Protein AF-M6RYT7-F1 (afdb_monomer_lite)

Radius of gyration: 20.65 Å; chains: 1; bounding box: 53×38×56 Å

Secondary structure (DSSP, 8-state):
-HHHHHHHHHHHHHHHHHHHHHHS-HHHHHHHHHHHIIIIIIHHHHHHHHHSHHHHHHHHHHHHHHHTS----GGG--HHHHHHHHHHHHHHGGGGGT-----HHHHHHHGGG-S--PPP--HHHHHHTT-HHHHHHHHHHHHHHHHHHHHHHHHHHHHHHHTT----HHHHHHHHHHHHHHHHHTT--SPP-PPTTHHHHHHTT--HHHHHHHHHHHHHHHHTTHHHHHHHHS-HHHHHHHHHHHHHHHHHHHHHTS-GGGHHHHHHHHS--

pLDDT: mean 91.44, std 5.24, range [42.12, 97.56]

Foldseek 3Di:
DLLLLLLVLLLVLLVCLVVVLVVDDLLLLLLQLLLCLVPVQAPVLVVVCVVPVQLQVVLLVLLCCCQVVVDQDPVSDDSLVVLQVSSLVSQCCVVVVVDRPADPVLLVVLVVLFDFDDQDFPQVVLVVCPDPVNCVVCVVPSVVVSVVQNSQQSSQQSLLVLVPDHDSSSVSSNVQSVVSNVVVRSVDPDRGHDDQQNVPCVSVVDDPVNVVVVVVVVVCCVRRSCPSNCPSRTPVSSNSSVSNVSSVRSNVSSCVSDDVVCVVVSVVSSDDD

Structure (mmCIF, N/CA/C/O backbone):
data_AF-M6RYT7-F1
#
_entry.id   AF-M6RYT7-F1
#
loop_
_atom_site.group_PDB
_atom_site.id
_atom_site.type_symbol
_atom_site.label_atom_id
_atom_site.label_alt_id
_atom_site.label_comp_id
_atom_site.label_asym_id
_atom_site.label_entity_id
_atom_site.label_seq_id
_atom_site.pdbx_PDB_ins_code
_atom_site.Cartn_x
_atom_site.Cartn_y
_atom_site.Cartn_z
_atom_site.occupancy
_atom_site.B_iso_or_equiv
_atom_site.auth_seq_id
_atom_site.auth_comp_id
_atom_site.auth_asym_id
_atom_site.auth_atom_id
_atom_site.pdbx_PDB_model_num
ATOM 1 N N . MET A 1 1 ? 14.156 6.315 13.533 1.00 87.94 1 MET A N 1
ATOM 2 C CA . MET A 1 1 ? 13.341 6.959 14.590 1.00 87.94 1 MET A CA 1
ATOM 3 C C . MET A 1 1 ? 11.856 7.076 14.236 1.00 87.94 1 MET A C 1
ATOM 5 O O . MET A 1 1 ? 11.058 6.456 14.923 1.00 87.94 1 MET A O 1
ATOM 9 N N . ALA A 1 2 ? 11.463 7.843 13.207 1.00 87.81 2 ALA A N 1
ATOM 10 C CA . ALA A 1 2 ? 10.047 8.139 12.929 1.00 87.81 2 ALA A CA 1
ATOM 11 C C . ALA A 1 2 ? 9.164 6.887 12.776 1.00 87.81 2 ALA A C 1
ATOM 13 O O . ALA A 1 2 ? 8.127 6.791 13.426 1.00 87.81 2 ALA A O 1
ATOM 14 N N . SER A 1 3 ? 9.619 5.895 12.001 1.00 92.00 3 SER A N 1
ATOM 15 C CA . SER A 1 3 ? 8.938 4.599 11.868 1.00 92.00 3 SER A CA 1
ATOM 16 C C . SER A 1 3 ? 8.768 3.894 13.222 1.00 92.00 3 SER A C 1
ATOM 18 O O . SER A 1 3 ? 7.655 3.543 13.593 1.00 92.00 3 SER A O 1
ATOM 20 N N . PHE A 1 4 ? 9.830 3.798 14.031 1.00 94.62 4 PHE A N 1
ATOM 21 C CA . PHE A 1 4 ? 9.778 3.190 15.368 1.00 94.62 4 PHE A CA 1
ATOM 22 C C . PHE A 1 4 ? 8.739 3.860 16.283 1.00 94.62 4 PHE A C 1
ATOM 24 O O . PHE A 1 4 ? 7.897 3.181 16.869 1.00 94.62 4 PHE A O 1
ATOM 31 N N . LEU A 1 5 ? 8.756 5.196 16.368 1.00 93.88 5 LEU A N 1
ATOM 32 C CA . LEU A 1 5 ? 7.798 5.952 17.180 1.00 93.88 5 LEU A CA 1
ATOM 33 C C . LEU A 1 5 ? 6.368 5.846 16.630 1.00 93.88 5 LEU A C 1
ATOM 35 O O . LEU A 1 5 ? 5.436 5.685 17.413 1.00 93.88 5 LEU A O 1
ATOM 39 N N . SER A 1 6 ? 6.184 5.850 15.306 1.00 93.50 6 SER A N 1
ATOM 40 C CA . SER A 1 6 ? 4.880 5.581 14.687 1.00 93.50 6 SER A CA 1
ATOM 41 C C . SER A 1 6 ? 4.372 4.181 15.030 1.00 93.50 6 SER A C 1
ATOM 43 O O . SER A 1 6 ? 3.187 4.025 15.294 1.00 93.50 6 SER A O 1
ATOM 45 N N . GLY A 1 7 ? 5.246 3.172 15.063 1.00 95.38 7 GLY A N 1
ATOM 46 C CA . GLY A 1 7 ? 4.887 1.813 15.465 1.00 95.38 7 GLY A CA 1
ATOM 47 C C . GLY A 1 7 ? 4.451 1.732 16.928 1.00 95.38 7 GLY A C 1
ATOM 48 O O . GLY A 1 7 ? 3.475 1.054 17.240 1.00 95.38 7 GLY A O 1
ATOM 49 N N . LEU A 1 8 ? 5.106 2.479 17.825 1.00 96.19 8 LEU A N 1
ATOM 50 C CA . LEU A 1 8 ? 4.657 2.612 19.215 1.00 96.19 8 LEU A CA 1
ATOM 51 C C . LEU A 1 8 ? 3.286 3.289 19.302 1.00 96.19 8 LEU A C 1
ATOM 53 O O . LEU A 1 8 ? 2.408 2.785 20.000 1.00 96.19 8 LEU A O 1
ATOM 57 N N . ILE A 1 9 ? 3.084 4.396 18.580 1.00 96.06 9 ILE A N 1
ATOM 58 C CA . ILE A 1 9 ? 1.787 5.084 18.513 1.00 96.06 9 ILE A CA 1
ATOM 59 C C . ILE A 1 9 ? 0.701 4.126 18.011 1.00 96.06 9 ILE A C 1
ATOM 61 O O . ILE A 1 9 ? -0.372 4.085 18.604 1.00 96.06 9 ILE A O 1
ATOM 65 N N . GLU A 1 10 ? 0.987 3.307 16.998 1.00 96.06 10 GLU A N 1
ATOM 66 C CA . GLU A 1 10 ? 0.060 2.297 16.476 1.00 96.06 10 GLU A CA 1
ATOM 67 C C . GLU A 1 10 ? -0.298 1.242 17.536 1.00 96.06 10 GLU A C 1
ATOM 69 O O . GLU A 1 10 ? -1.474 0.946 17.764 1.00 96.06 10 GLU A O 1
ATOM 74 N N . ILE A 1 11 ? 0.710 0.715 18.243 1.00 97.44 11 ILE A N 1
ATOM 75 C CA . ILE A 1 11 ? 0.522 -0.269 19.317 1.00 97.44 11 ILE A CA 1
ATOM 76 C C . ILE A 1 11 ? -0.338 0.312 20.436 1.00 97.44 11 ILE A C 1
ATOM 78 O O . ILE A 1 11 ? -1.309 -0.325 20.841 1.00 97.44 11 ILE A O 1
ATOM 82 N N . PHE A 1 12 ? -0.031 1.512 20.932 1.00 96.81 12 PHE A N 1
ATOM 83 C CA . PHE A 1 12 ? -0.834 2.150 21.979 1.00 96.81 12 PHE A CA 1
ATOM 84 C C . PHE A 1 12 ? -2.227 2.536 21.470 1.00 96.81 12 PHE A C 1
ATOM 86 O O . PHE A 1 12 ? -3.224 2.336 22.169 1.00 96.81 12 PHE A O 1
ATOM 93 N N . GLY A 1 13 ? -2.311 3.009 20.227 1.00 95.56 13 GLY A N 1
ATOM 94 C CA . GLY A 1 13 ? -3.552 3.319 19.531 1.00 95.56 13 GLY A CA 1
ATOM 95 C C . GLY A 1 13 ? -4.483 2.113 19.455 1.00 95.56 13 GLY A C 1
ATOM 96 O O . GLY A 1 13 ? -5.677 2.264 19.705 1.00 95.56 13 GLY A O 1
ATOM 97 N N . SER A 1 14 ? -3.951 0.905 19.236 1.00 95.75 14 SER A N 1
ATOM 98 C CA . SER A 1 14 ? -4.729 -0.341 19.113 1.00 95.75 14 SER A CA 1
ATOM 99 C C . SER A 1 14 ? -5.686 -0.616 20.285 1.00 95.75 14 SER A C 1
ATOM 101 O O . SER A 1 14 ? -6.747 -1.213 20.096 1.00 95.75 14 SER A O 1
ATOM 103 N N . PHE A 1 15 ? -5.361 -0.146 21.495 1.00 95.81 15 PHE A N 1
ATOM 104 C CA . PHE A 1 15 ? -6.174 -0.351 22.699 1.00 95.81 15 PHE A CA 1
ATOM 105 C C . PHE A 1 15 ? -7.394 0.577 22.777 1.00 95.81 15 PHE A C 1
ATOM 107 O O . PHE A 1 15 ? -8.356 0.284 23.493 1.00 95.81 15 PHE A O 1
ATOM 114 N N . ILE A 1 16 ? -7.360 1.704 22.064 1.00 94.94 16 ILE A N 1
ATOM 115 C CA . ILE A 1 16 ? -8.401 2.743 22.086 1.00 94.94 16 ILE A CA 1
ATOM 116 C C . ILE A 1 16 ? -9.143 2.797 20.744 1.00 94.94 16 ILE A C 1
ATOM 118 O O . ILE A 1 16 ? -10.327 3.134 20.709 1.00 94.94 16 ILE A O 1
ATOM 122 N N . ALA A 1 17 ? -8.479 2.396 19.661 1.00 93.31 17 ALA A N 1
ATOM 123 C CA . ALA A 1 17 ? -8.944 2.460 18.283 1.00 93.31 17 ALA A CA 1
ATOM 124 C C . ALA A 1 17 ? -10.349 1.865 18.091 1.00 93.31 17 ALA A C 1
ATOM 126 O O . ALA A 1 17 ? -11.206 2.499 17.484 1.00 93.31 17 ALA A O 1
ATOM 127 N N . GLU A 1 18 ? -10.638 0.708 18.690 1.00 93.31 18 GLU A N 1
ATOM 128 C CA . GLU A 1 18 ? -11.960 0.071 18.598 1.00 93.31 18 GLU A CA 1
ATOM 129 C C . GLU A 1 18 ? -13.086 0.927 19.203 1.00 93.31 18 GLU A C 1
ATOM 131 O O . GLU A 1 18 ? -14.201 0.964 18.684 1.00 93.31 18 GLU A O 1
ATOM 136 N N . LYS A 1 19 ? -12.811 1.646 20.299 1.00 94.19 19 LYS A N 1
ATOM 137 C CA . LYS A 1 19 ? -13.800 2.547 20.908 1.00 94.19 19 LYS A CA 1
ATOM 138 C C . LYS A 1 19 ? -14.090 3.721 19.984 1.00 94.19 19 LYS A C 1
ATOM 140 O O . LYS A 1 19 ? -15.253 4.067 19.814 1.00 94.19 19 LYS A O 1
ATOM 145 N N . ILE A 1 20 ? -13.042 4.290 19.381 1.00 93.62 20 ILE A N 1
ATOM 146 C CA . ILE A 1 20 ? -13.151 5.379 18.402 1.00 93.62 20 ILE A CA 1
ATOM 147 C C . ILE A 1 20 ? -13.982 4.900 17.212 1.00 93.62 20 ILE A C 1
ATOM 149 O O . ILE A 1 20 ? -15.001 5.499 16.892 1.00 93.62 20 ILE A O 1
ATOM 153 N N . ARG A 1 21 ? -13.623 3.751 16.636 1.00 92.19 21 ARG A N 1
ATOM 154 C CA . ARG A 1 21 ? -14.326 3.150 15.502 1.00 92.19 21 ARG A CA 1
ATOM 155 C C . ARG A 1 21 ? -15.829 2.987 15.748 1.00 92.19 21 ARG A C 1
ATOM 157 O O . ARG A 1 21 ? -16.619 3.321 14.877 1.00 92.19 21 ARG A O 1
ATOM 164 N N . LYS A 1 22 ? -16.234 2.533 16.941 1.00 90.62 22 LYS A N 1
ATOM 165 C CA . LYS A 1 22 ? -17.655 2.340 17.294 1.00 90.62 22 LYS A CA 1
ATOM 166 C C . LYS A 1 22 ? -18.456 3.630 17.427 1.00 90.62 22 LYS A C 1
ATOM 168 O O . LYS A 1 22 ? -19.666 3.602 17.219 1.00 90.62 22 LYS A O 1
ATOM 173 N N . VAL A 1 23 ? -17.820 4.731 17.824 1.00 94.44 23 VAL A N 1
ATOM 174 C CA . VAL A 1 23 ? -18.504 6.026 17.983 1.00 94.44 23 VAL A CA 1
ATOM 175 C C . VAL A 1 23 ? -18.447 6.873 16.716 1.00 94.44 23 VAL A C 1
ATOM 177 O O . VAL A 1 23 ? -19.265 7.776 16.547 1.00 94.44 23 VAL A O 1
ATOM 180 N N . THR A 1 24 ? -17.502 6.597 15.816 1.00 93.69 24 THR A N 1
ATOM 181 C CA . THR A 1 24 ? -17.372 7.314 14.551 1.00 93.69 24 THR A CA 1
ATOM 182 C C . THR A 1 24 ? -18.355 6.759 13.514 1.00 93.69 24 THR A C 1
ATOM 184 O O . THR A 1 24 ? -18.336 5.566 13.218 1.00 93.69 24 THR A O 1
ATOM 187 N N . PRO A 1 25 ? -19.205 7.601 12.899 1.00 93.56 25 PRO A N 1
ATOM 188 C CA . PRO A 1 25 ? -20.079 7.154 11.824 1.00 93.56 25 PRO A CA 1
ATOM 189 C C . PRO A 1 25 ? -19.277 6.586 10.650 1.00 93.56 25 PRO A C 1
ATOM 191 O O . PRO A 1 25 ? -18.317 7.209 10.195 1.00 93.56 25 PRO A O 1
ATOM 194 N N . ARG A 1 26 ? -19.740 5.469 10.077 1.00 92.88 26 ARG A N 1
ATOM 195 C CA . ARG A 1 26 ? -19.141 4.860 8.874 1.00 92.88 26 ARG A CA 1
ATOM 196 C C . ARG A 1 26 ? -18.927 5.864 7.742 1.00 92.88 26 ARG A C 1
ATOM 198 O O . ARG A 1 26 ? -17.899 5.820 7.079 1.00 92.88 26 ARG A O 1
ATOM 205 N N . ALA A 1 27 ? -19.865 6.797 7.557 1.00 93.44 27 ALA A N 1
ATOM 206 C CA . ALA A 1 27 ? -19.740 7.850 6.553 1.00 93.44 27 ALA A CA 1
ATOM 207 C C . ALA A 1 27 ? -18.464 8.681 6.726 1.00 93.44 27 ALA A C 1
ATOM 209 O O . ALA A 1 27 ? -17.806 8.938 5.731 1.00 93.44 27 ALA A O 1
ATOM 210 N N . ALA A 1 28 ? -18.074 9.018 7.959 1.00 92.81 28 ALA A N 1
ATOM 211 C CA . ALA A 1 28 ? -16.863 9.793 8.227 1.00 92.81 28 ALA A CA 1
ATOM 212 C C . ALA A 1 28 ? -15.575 8.978 8.004 1.00 92.81 28 ALA A C 1
ATOM 214 O O . ALA A 1 28 ? -14.587 9.510 7.494 1.00 92.81 28 ALA A O 1
ATOM 215 N N . LEU A 1 29 ? -15.578 7.686 8.358 1.00 92.56 29 LEU A N 1
ATOM 216 C CA . LEU A 1 29 ? -14.426 6.799 8.148 1.00 92.56 29 LEU A CA 1
ATOM 217 C C . LEU A 1 29 ? -14.197 6.516 6.657 1.00 92.56 29 LEU A C 1
ATOM 219 O O . LEU A 1 29 ? -13.076 6.632 6.170 1.00 92.56 29 LEU A O 1
ATOM 223 N N . LEU A 1 30 ? -15.255 6.184 5.915 1.00 94.69 30 LEU A N 1
ATOM 224 C CA . LEU A 1 30 ? -15.122 5.836 4.501 1.00 94.69 30 LEU A CA 1
ATOM 225 C C . LEU A 1 30 ? -14.919 7.063 3.605 1.00 94.69 30 LEU A C 1
ATOM 227 O O . LEU A 1 30 ? -14.181 6.969 2.630 1.00 94.69 30 LEU A O 1
ATOM 231 N N . SER A 1 31 ? -15.520 8.217 3.924 1.00 93.75 31 SER A N 1
ATOM 232 C CA . SER A 1 31 ? -15.361 9.430 3.109 1.00 93.75 31 SER A CA 1
ATOM 233 C C . SER A 1 31 ? -13.928 9.952 3.105 1.00 93.75 31 SER A C 1
ATOM 235 O O . SER A 1 31 ? -13.433 10.370 2.061 1.00 93.75 31 SER A O 1
ATOM 237 N N . SER A 1 32 ? -13.262 9.899 4.261 1.00 92.19 32 SER A N 1
ATOM 238 C CA . SER A 1 32 ? -11.872 10.329 4.415 1.00 92.19 32 SER A CA 1
ATOM 239 C C . SER A 1 32 ? -10.909 9.365 3.717 1.00 92.19 32 SER A C 1
ATOM 241 O O . SER A 1 32 ? -10.022 9.813 2.990 1.00 92.19 32 SER A O 1
ATOM 243 N N . LEU A 1 33 ? -11.142 8.051 3.823 1.00 91.94 33 LEU A N 1
ATOM 244 C CA . LEU A 1 33 ? -10.404 7.046 3.048 1.00 91.94 33 LEU A CA 1
ATOM 245 C C . LEU A 1 33 ? -10.595 7.235 1.534 1.00 91.94 33 LEU A C 1
ATOM 247 O O . LEU A 1 33 ? -9.630 7.158 0.775 1.00 91.94 33 LEU A O 1
ATOM 251 N N . ALA A 1 34 ? -11.819 7.540 1.091 1.00 93.75 34 ALA A N 1
ATOM 252 C CA . ALA A 1 34 ? -12.119 7.874 -0.299 1.00 93.75 34 ALA A CA 1
ATOM 253 C C . ALA A 1 34 ? -11.404 9.150 -0.764 1.00 93.75 34 ALA A C 1
ATOM 255 O O . ALA A 1 34 ? -10.842 9.159 -1.857 1.00 93.75 34 ALA A O 1
ATOM 256 N N . GLY A 1 35 ? -11.356 10.195 0.068 1.00 92.44 35 GLY A N 1
ATOM 257 C CA . GLY A 1 35 ? -10.597 11.416 -0.219 1.00 92.44 35 GLY A CA 1
ATOM 258 C C . GLY A 1 35 ? -9.113 11.131 -0.448 1.00 92.44 35 GLY A C 1
ATOM 259 O O . GLY A 1 35 ? -8.543 11.589 -1.442 1.00 92.44 35 GLY A O 1
ATOM 260 N N . ILE A 1 36 ? -8.509 10.297 0.408 1.00 90.12 36 ILE A N 1
ATOM 261 C CA . ILE A 1 36 ? -7.117 9.849 0.257 1.00 90.12 36 ILE A CA 1
ATOM 262 C C . ILE A 1 36 ? -6.939 9.041 -1.033 1.00 90.12 36 ILE A C 1
ATOM 264 O O . ILE A 1 36 ? -6.015 9.295 -1.807 1.00 90.12 36 ILE A O 1
ATOM 268 N N . ALA A 1 37 ? -7.839 8.095 -1.298 1.00 91.56 37 ALA A N 1
ATOM 269 C CA . ALA A 1 37 ? -7.750 7.221 -2.460 1.00 91.56 37 ALA A CA 1
ATOM 270 C C . ALA A 1 37 ? -7.916 7.969 -3.795 1.00 91.56 37 ALA A C 1
ATOM 272 O O . ALA A 1 37 ? -7.218 7.683 -4.770 1.00 91.56 37 ALA A O 1
ATOM 273 N N . ILE A 1 38 ? -8.806 8.958 -3.852 1.00 91.12 38 ILE A N 1
ATOM 274 C CA . ILE A 1 38 ? -9.015 9.771 -5.053 1.00 91.12 38 ILE A CA 1
ATOM 275 C C . ILE A 1 38 ? -7.850 10.749 -5.232 1.00 91.12 38 ILE A C 1
ATOM 277 O O . ILE A 1 38 ? -7.257 10.804 -6.308 1.00 91.12 38 ILE A O 1
ATOM 281 N N . THR A 1 39 ? -7.482 11.482 -4.180 1.00 89.88 39 THR A N 1
ATOM 282 C CA . THR A 1 39 ? -6.530 12.598 -4.285 1.00 89.88 39 THR A CA 1
ATOM 283 C C . THR A 1 39 ? -5.080 12.126 -4.310 1.00 89.88 39 THR A C 1
ATOM 285 O O . THR A 1 39 ? -4.344 12.461 -5.232 1.00 89.88 39 THR A O 1
ATOM 288 N N . PHE A 1 40 ? -4.661 11.332 -3.323 1.00 86.81 40 PHE A N 1
ATOM 289 C CA . PHE A 1 40 ? -3.254 10.955 -3.147 1.00 86.81 40 PHE A CA 1
ATOM 290 C C . PHE A 1 40 ? -2.888 9.653 -3.852 1.00 86.81 40 PHE A C 1
ATOM 292 O O . PHE A 1 40 ? -1.744 9.494 -4.267 1.00 86.81 40 PHE A O 1
ATOM 299 N N . ILE A 1 41 ? -3.839 8.726 -3.995 1.00 88.12 41 ILE A N 1
ATOM 300 C CA . ILE A 1 41 ? -3.570 7.446 -4.658 1.00 88.12 41 ILE A CA 1
ATOM 301 C C . ILE A 1 41 ? -3.830 7.536 -6.159 1.00 88.12 41 ILE A C 1
ATOM 303 O O . ILE A 1 41 ? -3.058 6.955 -6.901 1.00 88.12 41 ILE A O 1
ATOM 307 N N . SER A 1 42 ? -4.866 8.241 -6.625 1.00 90.00 42 SER A N 1
ATOM 308 C CA . SER A 1 42 ? -5.324 8.126 -8.024 1.00 90.00 42 SER A CA 1
ATOM 309 C C . SER A 1 42 ? -5.053 9.348 -8.896 1.00 90.00 42 SER A C 1
ATOM 311 O O . SER A 1 42 ? -4.781 9.188 -10.083 1.00 90.00 42 SER A O 1
ATOM 313 N N . MET A 1 43 ? -5.115 10.564 -8.347 1.00 89.62 43 MET A N 1
ATOM 314 C CA . MET A 1 43 ? -5.089 11.789 -9.155 1.00 89.62 43 MET A CA 1
ATOM 315 C C . MET A 1 43 ? -3.816 11.929 -10.005 1.00 89.62 43 MET A C 1
ATOM 317 O O . MET A 1 43 ? -3.916 12.209 -11.197 1.00 89.62 43 MET A O 1
ATOM 321 N N . ASP A 1 44 ? -2.631 11.683 -9.432 1.00 88.44 44 ASP A N 1
ATOM 322 C CA . ASP A 1 44 ? -1.358 11.770 -10.171 1.00 88.44 44 ASP A CA 1
ATOM 323 C C . ASP A 1 44 ? -1.322 10.788 -11.350 1.00 88.44 44 ASP A C 1
ATOM 325 O O . ASP A 1 44 ? -1.012 11.152 -12.484 1.00 88.44 44 ASP A O 1
ATOM 329 N N . PHE A 1 45 ? -1.741 9.545 -11.115 1.00 88.56 45 PHE A N 1
ATOM 330 C CA . PHE A 1 45 ? -1.833 8.532 -12.161 1.00 88.56 45 PHE A CA 1
ATOM 331 C C . PHE A 1 45 ? -2.860 8.880 -13.232 1.00 88.56 45 PHE A C 1
ATOM 333 O O . PHE A 1 45 ? -2.642 8.579 -14.405 1.00 88.56 45 PHE A O 1
ATOM 340 N N . LEU A 1 46 ? -3.962 9.535 -12.861 1.00 89.44 46 LEU A N 1
ATOM 341 C CA . LEU A 1 46 ? -4.961 9.981 -13.823 1.00 89.44 46 LEU A CA 1
ATOM 342 C C . LEU A 1 46 ? -4.342 11.025 -14.748 1.00 89.44 46 LEU A C 1
ATOM 344 O O . LEU A 1 46 ? -4.418 10.886 -15.965 1.00 89.44 46 LEU A O 1
ATOM 348 N N . VAL A 1 47 ? -3.657 12.019 -14.185 1.00 90.12 47 VAL A N 1
ATOM 349 C CA . VAL A 1 47 ? -2.953 13.043 -14.964 1.00 90.12 47 VAL A CA 1
ATOM 350 C C . VAL A 1 47 ? -1.929 12.402 -15.904 1.00 90.12 47 VAL A C 1
ATOM 352 O O . VAL A 1 47 ? -1.950 12.686 -17.101 1.00 90.12 47 VAL A O 1
ATOM 355 N N . ARG A 1 48 ? -1.107 11.462 -15.418 1.00 87.69 48 ARG A N 1
ATOM 356 C CA . ARG A 1 48 ? -0.149 10.718 -16.260 1.00 87.69 48 ARG A CA 1
ATOM 357 C C . ARG A 1 48 ? -0.824 9.910 -17.368 1.00 87.69 48 ARG A C 1
ATOM 359 O O . ARG A 1 48 ? -0.311 9.851 -18.483 1.00 87.69 48 ARG A O 1
ATOM 366 N N . THR A 1 49 ? -1.999 9.339 -17.094 1.00 87.12 49 THR A N 1
ATOM 367 C CA . THR A 1 49 ? -2.813 8.623 -18.091 1.00 87.12 49 THR A CA 1
ATOM 368 C C . THR A 1 49 ? -3.160 9.539 -19.262 1.00 87.12 49 THR A C 1
ATOM 370 O O . THR A 1 49 ? -3.024 9.138 -20.417 1.00 87.12 49 THR A O 1
ATOM 373 N N . PHE A 1 50 ? -3.549 10.784 -18.981 1.00 89.56 50 PHE A N 1
ATOM 374 C CA . PHE A 1 50 ? -3.847 11.786 -20.007 1.00 89.56 50 PHE A CA 1
ATOM 375 C C . PHE A 1 50 ? -2.601 12.388 -20.668 1.00 89.56 50 PHE A C 1
ATOM 377 O O . PHE A 1 50 ? -2.690 12.839 -21.807 1.00 89.56 50 PHE A O 1
ATOM 384 N N . GLN A 1 51 ? -1.449 12.383 -19.993 1.00 89.44 51 GLN A N 1
ATOM 385 C CA . GLN A 1 51 ? -0.175 12.827 -20.570 1.00 89.44 51 GLN A CA 1
ATOM 386 C C . GLN A 1 51 ? 0.403 11.811 -21.567 1.00 89.44 51 GLN A C 1
ATOM 388 O O . GLN A 1 51 ? 0.966 12.217 -22.580 1.00 89.44 51 GLN A O 1
ATOM 393 N N . ASN A 1 52 ? 0.216 10.507 -21.326 1.00 87.19 52 ASN A N 1
ATOM 394 C CA . ASN A 1 52 ? 0.729 9.419 -22.171 1.00 87.19 52 ASN A CA 1
ATOM 395 C C . ASN A 1 52 ? -0.394 8.520 -22.738 1.00 87.19 52 ASN A C 1
ATOM 397 O O . ASN A 1 52 ? -0.344 7.293 -22.587 1.00 87.19 52 ASN A O 1
ATOM 401 N N . PRO A 1 53 ? -1.412 9.076 -23.425 1.00 88.94 53 PRO A N 1
ATOM 402 C CA . PRO A 1 53 ? -2.658 8.368 -23.728 1.00 88.94 53 PRO A CA 1
ATOM 403 C C . PRO A 1 53 ? -2.455 7.119 -24.593 1.00 88.94 53 PRO A C 1
ATOM 405 O O . PRO A 1 53 ? -3.127 6.113 -24.378 1.00 88.94 53 PRO A O 1
ATOM 408 N N . LEU A 1 54 ? -1.494 7.146 -25.525 1.00 87.06 54 LEU A N 1
ATOM 409 C CA . LEU A 1 54 ? -1.206 6.025 -26.431 1.00 87.06 54 LEU A CA 1
ATOM 410 C C . LEU A 1 54 ? -0.798 4.744 -25.698 1.00 87.06 54 LEU A C 1
ATOM 412 O O . LEU A 1 54 ? -1.082 3.651 -26.175 1.00 87.06 54 LEU A O 1
ATOM 416 N N . ILE A 1 55 ? -0.147 4.879 -24.544 1.00 88.94 55 ILE A N 1
ATOM 417 C CA . ILE A 1 55 ? 0.356 3.755 -23.745 1.00 88.94 55 ILE A CA 1
ATOM 418 C C . ILE A 1 55 ? -0.624 3.429 -22.622 1.00 88.94 55 ILE A C 1
ATOM 420 O O . ILE A 1 55 ? -0.808 2.271 -22.270 1.00 88.94 55 ILE A O 1
ATOM 424 N N . ALA A 1 56 ? -1.267 4.462 -22.089 1.00 90.12 56 ALA A N 1
ATOM 425 C CA . ALA A 1 56 ? -2.072 4.454 -20.884 1.00 90.12 56 ALA A CA 1
ATOM 426 C C . ALA A 1 56 ? -3.521 3.986 -21.066 1.00 90.12 56 ALA A C 1
ATOM 428 O O . ALA A 1 56 ? -4.066 3.268 -20.224 1.00 90.12 56 ALA A O 1
ATOM 429 N N . PHE A 1 57 ? -4.172 4.421 -22.149 1.00 92.00 57 PHE A N 1
ATOM 430 C CA . PHE A 1 57 ? -5.621 4.266 -22.301 1.00 92.00 57 PHE A CA 1
ATOM 431 C C . PHE A 1 57 ? -6.019 2.822 -22.586 1.00 92.00 57 PHE A C 1
ATOM 433 O O . PHE A 1 57 ? -7.090 2.397 -22.160 1.00 92.00 57 PHE A O 1
ATOM 440 N N . LEU A 1 58 ? -5.170 2.054 -23.275 1.00 92.88 58 LEU A N 1
ATOM 441 C CA . LEU A 1 58 ? -5.447 0.643 -23.534 1.00 92.88 58 LEU A CA 1
ATOM 442 C C . LEU A 1 58 ? -5.406 -0.193 -22.235 1.00 92.88 58 LEU A C 1
ATOM 444 O O . LEU A 1 58 ? -6.415 -0.839 -21.944 1.00 92.88 58 LEU A O 1
ATOM 448 N N . PRO A 1 59 ? -4.337 -0.147 -21.408 1.00 92.25 59 PRO A N 1
ATOM 449 C CA . PRO A 1 59 ? -4.333 -0.706 -20.052 1.00 92.25 59 PRO A CA 1
ATOM 450 C C . PRO A 1 59 ? -5.539 -0.261 -19.221 1.00 92.25 59 PRO A C 1
ATOM 452 O O . PRO A 1 59 ? -6.233 -1.087 -18.629 1.00 92.25 59 PRO A O 1
ATOM 455 N N . PHE A 1 60 ? -5.853 1.037 -19.238 1.00 91.31 60 PHE A N 1
ATOM 456 C CA . PHE A 1 60 ? -6.994 1.574 -18.503 1.00 91.31 60 PHE A CA 1
ATOM 457 C C . PHE A 1 60 ? -8.329 0.978 -18.969 1.00 91.31 60 PHE A C 1
ATOM 459 O O . PHE A 1 60 ? -9.095 0.468 -18.151 1.00 91.31 60 PHE A O 1
ATOM 466 N N . GLY A 1 61 ? -8.580 0.940 -20.278 1.00 92.12 61 GLY A N 1
ATOM 467 C CA . GLY A 1 61 ? -9.774 0.327 -20.858 1.00 92.12 61 GLY A CA 1
ATOM 468 C C . GLY A 1 61 ? -9.905 -1.157 -20.514 1.00 92.12 61 GLY A C 1
ATOM 469 O O . GLY A 1 61 ? -10.995 -1.613 -20.182 1.00 92.12 61 GLY A O 1
ATOM 470 N N . VAL A 1 62 ? -8.800 -1.907 -20.511 1.00 93.06 62 VAL A N 1
ATOM 471 C CA . VAL A 1 62 ? -8.771 -3.327 -20.118 1.00 93.06 62 VAL A CA 1
ATOM 472 C C . VAL A 1 62 ? -9.242 -3.524 -18.679 1.00 93.06 62 VAL A C 1
ATOM 474 O O . VAL A 1 62 ? -10.075 -4.394 -18.414 1.00 93.06 62 VAL A O 1
ATOM 477 N N . ILE A 1 63 ? -8.745 -2.701 -17.755 1.00 90.81 63 ILE A N 1
ATOM 478 C CA . ILE A 1 63 ? -9.140 -2.733 -16.344 1.00 90.81 63 ILE A CA 1
ATOM 479 C C . ILE A 1 63 ? -10.623 -2.378 -16.189 1.00 90.81 63 ILE A C 1
ATOM 481 O O . ILE A 1 63 ? -11.346 -3.080 -15.479 1.00 90.81 63 ILE A O 1
ATOM 485 N N . LEU A 1 64 ? -11.108 -1.352 -16.899 1.00 90.44 64 LEU A N 1
ATOM 486 C CA . LEU A 1 64 ? -12.523 -0.977 -16.865 1.00 90.44 64 LEU A CA 1
ATOM 487 C C . LEU A 1 64 ? -13.433 -2.093 -17.402 1.00 90.44 64 LEU A C 1
ATOM 489 O O . LEU A 1 64 ? -14.448 -2.424 -16.784 1.00 90.44 64 LEU A O 1
ATOM 493 N N . LEU A 1 65 ? -13.057 -2.712 -18.523 1.00 91.62 65 LEU A N 1
ATOM 494 C CA . LEU A 1 65 ? -13.811 -3.808 -19.132 1.00 91.62 65 LEU A CA 1
ATOM 495 C C . LEU A 1 65 ? -13.873 -5.034 -18.217 1.00 91.62 65 LEU A C 1
ATOM 497 O O . LEU A 1 65 ? -14.943 -5.613 -18.026 1.00 91.62 65 LEU A O 1
ATOM 501 N N . GLN A 1 66 ? -12.747 -5.426 -17.622 1.00 86.94 66 GLN A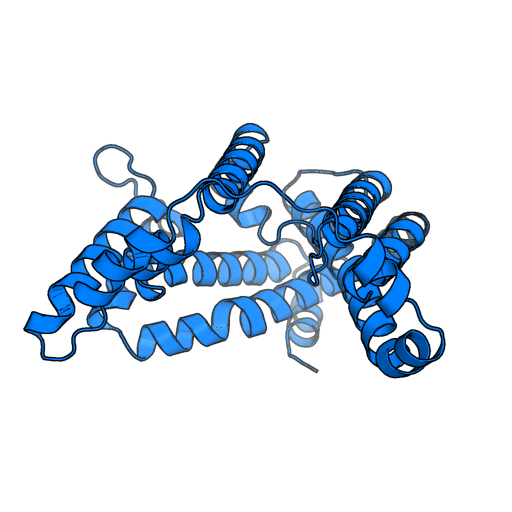 N 1
ATOM 502 C CA . GLN A 1 66 ? -12.713 -6.594 -16.746 1.00 86.94 66 GLN A CA 1
ATOM 503 C C . GLN A 1 66 ? -13.487 -6.364 -15.451 1.00 86.94 66 GLN A C 1
ATOM 505 O O . GLN A 1 66 ? -14.224 -7.252 -15.022 1.00 86.94 66 GLN A O 1
ATOM 510 N N . TYR A 1 67 ? -13.291 -5.218 -14.797 1.00 80.75 67 TYR A N 1
ATOM 511 C CA . TYR A 1 67 ? -13.744 -5.045 -13.417 1.00 80.75 67 TYR A CA 1
ATOM 512 C C . TYR A 1 67 ? -15.088 -4.336 -13.288 1.00 80.75 67 TYR A C 1
ATOM 514 O O . TYR A 1 67 ? -15.837 -4.667 -12.371 1.00 80.75 67 TYR A O 1
ATOM 522 N N . PHE A 1 68 ? -15.448 -3.443 -14.215 1.00 84.00 68 PHE A N 1
ATOM 523 C CA . PHE A 1 68 ? -16.780 -2.826 -14.227 1.00 84.00 68 PHE A CA 1
ATOM 524 C C . PHE A 1 68 ? -17.726 -3.517 -15.208 1.00 84.00 68 PHE A C 1
ATOM 526 O O . PHE A 1 68 ? -18.858 -3.823 -14.840 1.00 84.00 68 PHE A O 1
ATOM 533 N N . ALA A 1 69 ? -17.268 -3.835 -16.424 1.00 86.88 69 ALA A N 1
ATOM 534 C CA . ALA A 1 69 ? -18.109 -4.519 -17.414 1.00 86.88 69 ALA A CA 1
ATOM 535 C C . ALA A 1 69 ? -18.110 -6.056 -17.278 1.00 86.88 69 ALA A C 1
ATOM 537 O O . ALA A 1 69 ? -18.852 -6.730 -17.991 1.00 86.88 69 ALA A O 1
ATOM 538 N N . ARG A 1 70 ? -17.315 -6.618 -16.351 1.00 85.62 70 ARG A N 1
ATOM 539 C CA . ARG A 1 70 ? -17.214 -8.067 -16.071 1.00 85.62 70 ARG A CA 1
ATOM 540 C C . ARG A 1 70 ? -16.893 -8.912 -17.311 1.00 85.62 70 ARG A C 1
ATOM 542 O O . ARG A 1 70 ? -17.262 -10.085 -17.379 1.00 85.62 70 ARG A O 1
ATOM 549 N N . VAL A 1 71 ? -16.199 -8.326 -18.288 1.00 89.69 71 VAL A N 1
ATOM 550 C CA . VAL A 1 71 ? -15.732 -9.034 -19.484 1.00 89.69 71 VAL A CA 1
ATOM 551 C C . VAL A 1 71 ? -14.733 -10.098 -19.058 1.00 89.69 71 VAL A C 1
ATOM 553 O O . VAL A 1 71 ? -13.863 -9.828 -18.244 1.00 89.69 71 VAL A O 1
ATOM 556 N N . VAL A 1 72 ? -14.837 -11.309 -19.600 1.00 87.38 72 VAL A N 1
ATOM 557 C CA . VAL A 1 72 ? -13.841 -12.364 -19.380 1.00 87.38 72 VAL A CA 1
ATOM 558 C C . VAL A 1 72 ? -12.935 -12.414 -20.601 1.00 87.38 72 VAL A C 1
ATOM 560 O O . VAL A 1 72 ? -13.393 -12.739 -21.696 1.00 87.38 72 VAL A O 1
ATOM 563 N N . PHE A 1 73 ? -11.655 -12.088 -20.425 1.00 88.81 73 PHE A N 1
ATOM 564 C CA . PHE A 1 73 ? -10.686 -12.158 -21.517 1.00 88.81 73 PHE A CA 1
ATOM 565 C C . PHE A 1 73 ? -10.436 -13.604 -21.988 1.00 88.81 73 PHE A C 1
ATOM 567 O O . PHE A 1 73 ? -10.642 -14.557 -21.222 1.00 88.81 73 PHE A O 1
ATOM 574 N N . PRO A 1 74 ? -9.961 -13.793 -23.238 1.00 87.94 74 PRO A N 1
ATOM 575 C CA . PRO A 1 74 ? -9.547 -15.099 -23.739 1.00 87.94 74 PRO A CA 1
ATOM 576 C C . PRO A 1 74 ? -8.606 -15.811 -22.760 1.00 87.94 74 PRO A C 1
ATOM 578 O O . PRO A 1 74 ? -7.793 -15.177 -22.090 1.00 87.94 74 PRO A O 1
ATOM 581 N N . PHE A 1 75 ? -8.744 -17.134 -22.650 1.00 90.56 75 PHE A N 1
ATOM 582 C CA . PHE A 1 75 ? -7.996 -17.972 -21.698 1.00 90.56 75 PHE A CA 1
ATOM 583 C C . PHE A 1 75 ? -8.210 -17.632 -20.211 1.00 90.56 75 PHE A C 1
ATOM 585 O O . PHE A 1 75 ? -7.481 -18.138 -19.363 1.00 90.56 75 PHE A O 1
ATOM 592 N N . ARG A 1 76 ? -9.230 -16.822 -19.879 1.00 87.31 76 ARG A N 1
ATOM 593 C CA . ARG A 1 76 ? -9.537 -16.370 -18.508 1.00 87.31 76 ARG A CA 1
ATOM 594 C C . ARG A 1 76 ? -8.361 -15.638 -17.852 1.00 87.31 76 ARG A C 1
ATOM 596 O O . ARG A 1 76 ? -8.149 -15.752 -16.645 1.00 87.31 76 ARG A O 1
ATOM 603 N N . LEU A 1 77 ? -7.592 -14.901 -18.653 1.00 89.69 77 LEU A N 1
ATOM 604 C CA . LEU A 1 77 ? -6.477 -14.109 -18.146 1.00 89.69 77 LEU A CA 1
ATOM 605 C C . LEU A 1 77 ? -6.989 -12.980 -17.234 1.00 89.69 77 LEU A C 1
ATOM 607 O O . LEU A 1 77 ? -7.961 -12.310 -17.589 1.00 89.69 77 LEU A O 1
ATOM 611 N N . PRO A 1 78 ? -6.338 -12.727 -16.082 1.00 88.06 78 PRO A N 1
ATOM 612 C CA . PRO A 1 78 ? -6.691 -11.602 -15.224 1.00 88.06 78 PRO A CA 1
ATOM 613 C C . PRO A 1 78 ? -6.508 -10.266 -15.950 1.00 88.06 78 PRO A C 1
ATOM 615 O O . PRO A 1 78 ? -5.451 -10.022 -16.533 1.00 88.06 78 PRO A O 1
ATOM 618 N N . GLY A 1 79 ? -7.489 -9.365 -15.853 1.00 88.56 79 GLY A N 1
ATOM 619 C CA . GLY A 1 79 ? -7.413 -8.037 -16.479 1.00 88.56 79 GLY A CA 1
ATOM 620 C C . GLY A 1 79 ? -6.180 -7.238 -16.051 1.00 88.56 79 GLY A C 1
ATOM 621 O O . GLY A 1 79 ? -5.562 -6.587 -16.884 1.00 88.56 79 GLY A O 1
ATOM 622 N N . GLY A 1 80 ? -5.750 -7.368 -14.789 1.00 89.81 80 GLY A N 1
ATOM 623 C CA . GLY A 1 80 ? -4.486 -6.799 -14.303 1.00 89.81 80 GLY A CA 1
ATOM 624 C C . GLY A 1 80 ? -3.261 -7.265 -15.097 1.00 89.81 80 GLY A C 1
ATOM 625 O O . GLY A 1 80 ? -2.446 -6.444 -15.504 1.00 89.81 80 GLY A O 1
ATOM 626 N N . LEU A 1 81 ? -3.159 -8.567 -15.384 1.00 91.44 81 LEU A N 1
ATOM 627 C CA . LEU A 1 81 ? -2.060 -9.124 -16.176 1.00 91.44 81 LEU A CA 1
ATOM 628 C C . LEU A 1 81 ? -2.119 -8.631 -17.626 1.00 91.44 81 LEU A C 1
ATOM 630 O O . LEU A 1 81 ? -1.108 -8.191 -18.164 1.00 91.44 81 LEU A O 1
ATOM 634 N N . VAL A 1 82 ? -3.305 -8.669 -18.241 1.00 93.31 82 VAL A N 1
ATOM 635 C CA . VAL A 1 82 ? -3.514 -8.188 -19.617 1.00 93.31 82 VAL A CA 1
ATOM 636 C C . VAL A 1 82 ? -3.144 -6.705 -19.732 1.00 93.31 82 VAL A C 1
ATOM 638 O O . VAL A 1 82 ? -2.437 -6.318 -20.658 1.00 93.31 82 VAL A O 1
ATOM 641 N N . SER A 1 83 ? -3.557 -5.892 -18.757 1.00 93.12 83 SER A N 1
ATOM 642 C CA . SER A 1 83 ? -3.245 -4.463 -18.663 1.00 93.12 83 SER A CA 1
ATOM 643 C C . SER A 1 83 ? -1.741 -4.217 -18.599 1.00 93.12 83 SER A C 1
ATOM 645 O O . SER A 1 83 ? -1.214 -3.437 -19.391 1.00 93.12 83 SER A O 1
ATOM 647 N N . VAL A 1 84 ? -1.038 -4.912 -17.697 1.00 94.12 84 VAL A N 1
ATOM 648 C CA . VAL A 1 84 ? 0.411 -4.749 -17.531 1.00 94.12 84 VAL A CA 1
ATOM 649 C C . VAL A 1 84 ? 1.157 -5.166 -18.796 1.00 94.12 84 VAL A C 1
ATOM 651 O O . VAL A 1 84 ? 2.020 -4.428 -19.264 1.00 94.12 84 VAL A O 1
ATOM 654 N N . VAL A 1 85 ? 0.809 -6.311 -19.390 1.00 95.00 85 VAL A N 1
ATOM 655 C CA . VAL A 1 85 ? 1.451 -6.808 -20.617 1.00 95.00 85 VAL A CA 1
ATOM 656 C C . VAL A 1 85 ? 1.253 -5.837 -21.780 1.00 95.00 85 VAL A C 1
ATOM 658 O O . VAL A 1 85 ? 2.228 -5.455 -22.422 1.00 95.00 85 VAL A O 1
ATOM 661 N N . LEU A 1 86 ? 0.018 -5.394 -22.033 1.00 94.62 86 LEU A N 1
ATOM 662 C CA . LEU A 1 86 ? -0.269 -4.467 -23.129 1.00 94.62 86 LEU A CA 1
ATOM 663 C C . LEU A 1 86 ? 0.403 -3.108 -22.920 1.00 94.62 86 LEU A C 1
ATOM 665 O O . LEU A 1 86 ? 1.015 -2.593 -23.852 1.00 94.62 86 LEU A O 1
ATOM 669 N N . GLY A 1 87 ? 0.346 -2.554 -21.707 1.00 94.19 87 GLY A N 1
ATOM 670 C CA . GLY A 1 87 ? 1.003 -1.284 -21.391 1.00 94.19 87 GLY A CA 1
ATOM 671 C C . GLY A 1 87 ? 2.521 -1.367 -21.538 1.00 94.19 87 GLY A C 1
ATOM 672 O O . GLY A 1 87 ? 3.142 -0.457 -22.077 1.00 94.19 87 GLY A O 1
ATOM 673 N N . THR A 1 88 ? 3.112 -2.494 -21.136 1.00 95.06 88 THR A N 1
ATOM 674 C CA . THR A 1 88 ? 4.552 -2.739 -21.276 1.00 95.06 88 THR A CA 1
ATOM 675 C C . THR A 1 88 ? 4.944 -2.823 -22.749 1.00 95.06 88 THR A C 1
ATOM 677 O O . THR A 1 88 ? 5.868 -2.134 -23.170 1.00 95.06 88 THR A O 1
ATOM 680 N N . ILE A 1 89 ? 4.212 -3.594 -23.563 1.00 95.06 89 ILE A N 1
ATOM 681 C CA . ILE A 1 89 ? 4.458 -3.689 -25.012 1.00 95.06 89 ILE A CA 1
ATOM 682 C C . ILE A 1 89 ? 4.364 -2.308 -25.666 1.00 95.06 89 ILE A C 1
ATOM 684 O O . ILE A 1 89 ? 5.264 -1.921 -26.406 1.00 95.06 89 ILE A O 1
ATOM 688 N N . LEU A 1 90 ? 3.311 -1.542 -25.366 1.00 93.69 90 LEU A N 1
ATOM 689 C CA . LEU A 1 90 ? 3.126 -0.206 -25.930 1.00 93.69 90 LEU A CA 1
ATOM 690 C C . LEU A 1 90 ? 4.251 0.754 -25.534 1.00 93.69 90 LEU A C 1
ATOM 692 O O . LEU A 1 90 ? 4.722 1.507 -26.382 1.00 93.69 90 LEU A O 1
ATOM 696 N N . ALA A 1 91 ? 4.720 0.709 -24.288 1.00 93.38 91 ALA A N 1
ATOM 697 C CA . ALA A 1 91 ? 5.825 1.555 -23.849 1.00 93.38 91 ALA A CA 1
ATOM 698 C C . ALA A 1 91 ? 7.153 1.191 -24.523 1.00 93.38 91 ALA A C 1
ATOM 700 O O . ALA A 1 91 ? 7.887 2.080 -24.942 1.00 93.38 91 ALA A O 1
ATOM 701 N N . TRP A 1 92 ? 7.451 -0.097 -24.706 1.00 94.44 92 TRP A N 1
ATOM 702 C CA . TRP A 1 92 ? 8.644 -0.520 -25.450 1.00 94.44 92 TRP A CA 1
ATOM 703 C C . TRP A 1 92 ? 8.551 -0.195 -26.945 1.00 94.44 92 TRP A C 1
ATOM 705 O O . TRP A 1 92 ? 9.559 0.121 -27.576 1.00 94.44 92 TRP A O 1
ATOM 715 N N . CYS A 1 93 ? 7.346 -0.199 -27.515 1.00 93.06 93 CYS A N 1
ATOM 716 C CA . CYS A 1 93 ? 7.103 0.257 -28.881 1.00 93.06 93 CYS A CA 1
ATOM 717 C C . CYS A 1 93 ? 7.104 1.787 -29.025 1.00 93.06 93 CYS A C 1
ATOM 719 O O . CYS A 1 93 ? 7.056 2.277 -30.154 1.00 93.06 93 CYS A O 1
ATOM 721 N N . SER A 1 94 ? 7.189 2.559 -27.933 1.00 90.88 94 SER A N 1
ATOM 722 C CA . SER A 1 94 ? 6.960 4.005 -27.996 1.00 90.88 94 SER A CA 1
ATOM 723 C C . SER A 1 94 ? 7.993 4.783 -28.812 1.00 90.88 94 SER A C 1
ATOM 725 O O . SER A 1 94 ? 7.684 5.837 -29.370 1.00 90.88 94 SER A O 1
ATOM 727 N N . GLY A 1 95 ? 9.190 4.214 -28.981 1.00 86.25 95 GLY A N 1
ATOM 728 C CA . GLY A 1 95 ? 10.221 4.744 -29.872 1.00 86.25 95 GLY A CA 1
ATOM 729 C C . GLY A 1 95 ? 9.789 4.829 -31.342 1.00 86.25 95 GLY A C 1
ATOM 730 O O . GLY A 1 95 ? 10.279 5.694 -32.061 1.00 86.25 95 GLY A O 1
ATOM 731 N N . ILE A 1 96 ? 8.825 4.010 -31.785 1.00 87.94 96 ILE A N 1
ATOM 732 C CA . ILE A 1 96 ? 8.281 4.054 -33.156 1.00 87.94 96 ILE A CA 1
ATOM 733 C C . ILE A 1 96 ? 7.540 5.378 -33.408 1.00 87.94 96 ILE A C 1
ATOM 735 O O . ILE A 1 96 ? 7.557 5.895 -34.523 1.00 87.94 96 ILE A O 1
ATOM 739 N N . TRP A 1 97 ? 6.930 5.957 -32.370 1.00 85.00 97 TRP A N 1
ATOM 740 C CA . TRP A 1 97 ? 6.206 7.232 -32.439 1.00 85.00 97 TRP A CA 1
ATOM 741 C C . TRP A 1 97 ? 7.081 8.442 -32.069 1.00 85.00 97 TRP A C 1
ATOM 743 O O . TRP A 1 97 ? 6.564 9.544 -31.908 1.00 85.00 97 TRP A O 1
ATOM 753 N N . GLY A 1 98 ? 8.401 8.253 -31.944 1.00 79.56 98 GLY A N 1
ATOM 754 C CA . GLY A 1 98 ? 9.371 9.333 -31.739 1.00 79.56 98 GLY A CA 1
ATOM 755 C C . GLY A 1 98 ? 9.562 9.795 -30.290 1.00 79.56 98 GLY A C 1
ATOM 756 O O . GLY A 1 98 ? 10.317 10.737 -30.069 1.00 79.56 98 GLY A O 1
ATOM 757 N N . ASN A 1 99 ? 8.930 9.142 -29.307 1.00 81.50 99 ASN A N 1
ATOM 758 C CA . ASN A 1 99 ? 9.116 9.444 -27.883 1.00 81.50 99 ASN A CA 1
ATOM 759 C C . ASN A 1 99 ? 9.329 8.147 -27.068 1.00 81.50 99 ASN A C 1
ATOM 761 O O . ASN A 1 99 ? 8.363 7.579 -26.541 1.00 81.50 99 ASN A O 1
ATOM 765 N N . PRO A 1 100 ? 10.563 7.607 -27.022 1.00 85.56 100 PRO A N 1
ATOM 766 C CA . PRO A 1 100 ? 10.872 6.401 -26.258 1.00 85.56 100 PRO A CA 1
ATOM 767 C C . PRO A 1 100 ? 10.747 6.670 -24.752 1.00 85.56 100 PRO A C 1
ATOM 769 O O . PRO A 1 100 ? 11.457 7.512 -24.211 1.00 85.56 100 PRO A O 1
ATOM 772 N N . ILE A 1 101 ? 9.850 5.946 -24.078 1.00 88.12 101 ILE A N 1
ATOM 773 C CA . ILE A 1 101 ? 9.657 6.034 -22.620 1.00 88.12 101 ILE A CA 1
ATOM 774 C C . ILE A 1 101 ? 10.539 5.010 -21.898 1.00 88.12 101 ILE A C 1
ATOM 776 O O . ILE A 1 101 ? 11.001 5.251 -20.786 1.00 88.12 101 ILE A O 1
ATOM 780 N N . MET A 1 102 ? 10.794 3.873 -22.548 1.00 93.00 102 MET A N 1
ATOM 781 C CA . MET A 1 102 ? 11.649 2.811 -22.025 1.00 93.00 102 MET A CA 1
ATOM 782 C C . MET A 1 102 ? 13.064 2.912 -22.595 1.00 93.00 102 MET A C 1
ATOM 784 O O . MET A 1 102 ? 13.247 3.241 -23.768 1.00 93.00 102 MET A O 1
ATOM 788 N N . ASP A 1 103 ? 14.059 2.556 -21.781 1.00 91.94 103 ASP A N 1
ATOM 789 C CA . ASP A 1 103 ? 15.471 2.546 -22.168 1.00 91.94 103 ASP A CA 1
ATOM 790 C C . ASP A 1 103 ? 16.095 1.156 -21.948 1.00 91.94 103 ASP A C 1
ATOM 792 O O . ASP A 1 103 ? 16.214 0.652 -20.826 1.00 91.94 103 ASP A O 1
ATOM 796 N N . ALA A 1 104 ? 16.538 0.534 -23.045 1.00 92.50 104 ALA A N 1
ATOM 797 C CA . ALA A 1 104 ? 17.200 -0.768 -23.028 1.00 92.50 104 ALA A CA 1
ATOM 798 C C . ALA A 1 104 ? 18.561 -0.743 -22.306 1.00 92.50 104 ALA A C 1
ATOM 800 O O . ALA A 1 104 ? 18.965 -1.751 -21.718 1.00 92.50 104 ALA A O 1
ATOM 801 N N . ALA A 1 105 ? 19.271 0.388 -22.328 1.00 92.75 105 ALA A N 1
ATOM 802 C CA . ALA A 1 105 ? 20.529 0.554 -21.612 1.00 92.75 105 ALA A CA 1
ATOM 803 C C . ALA A 1 105 ? 20.295 0.592 -20.097 1.00 92.75 105 ALA A C 1
ATOM 805 O O . ALA A 1 105 ? 21.025 -0.078 -19.363 1.00 92.75 105 ALA A O 1
ATOM 806 N N . LEU A 1 106 ? 19.245 1.283 -19.633 1.00 92.19 106 LEU A N 1
ATOM 807 C CA . LEU A 1 106 ? 18.844 1.272 -18.220 1.00 92.19 106 LEU A CA 1
ATOM 808 C C . LEU A 1 106 ? 18.424 -0.124 -17.762 1.00 9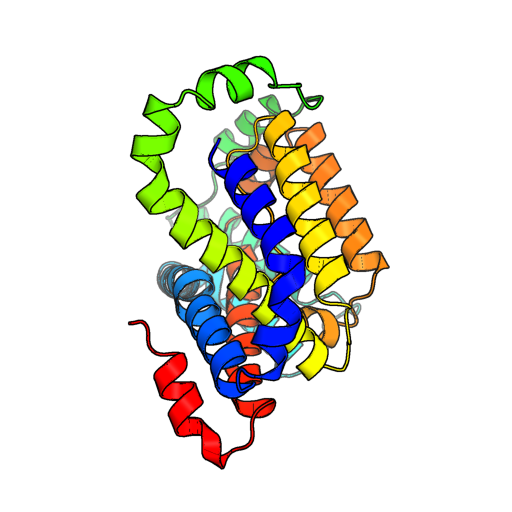2.19 106 LEU A C 1
ATOM 810 O O . LEU A 1 106 ? 18.862 -0.565 -16.701 1.00 92.19 106 LEU A O 1
ATOM 814 N N . LEU A 1 107 ? 17.658 -0.862 -18.573 1.00 94.50 107 LEU A N 1
ATOM 815 C CA . LEU A 1 107 ? 17.298 -2.245 -18.254 1.00 94.50 107 LEU A CA 1
ATOM 816 C C . LEU A 1 107 ? 18.546 -3.125 -18.100 1.00 94.50 107 LEU A C 1
ATOM 818 O O . LEU A 1 107 ? 18.691 -3.832 -17.102 1.00 94.50 107 LEU A O 1
ATOM 822 N N . LYS A 1 108 ? 19.498 -3.039 -19.036 1.00 93.56 108 LYS A N 1
ATOM 823 C CA . LYS A 1 108 ? 20.761 -3.784 -18.941 1.00 93.56 108 LYS A CA 1
ATOM 824 C C . LYS A 1 108 ? 21.587 -3.364 -17.721 1.00 93.56 108 LYS A C 1
ATOM 826 O O . LYS A 1 108 ? 22.162 -4.220 -17.056 1.00 93.56 108 LYS A O 1
ATOM 831 N N . GLY A 1 109 ? 21.629 -2.069 -17.414 1.00 93.06 109 GLY A N 1
ATOM 832 C CA . GLY A 1 109 ? 22.310 -1.531 -16.237 1.00 93.06 109 GLY A CA 1
ATOM 833 C C . GLY A 1 109 ? 21.681 -2.002 -14.925 1.00 93.06 109 GLY A C 1
ATOM 834 O O . GLY A 1 109 ? 22.401 -2.362 -13.996 1.00 93.06 109 GLY A O 1
ATOM 835 N N . SER A 1 110 ? 20.351 -2.088 -14.862 1.00 93.88 110 SER A N 1
ATOM 836 C CA . SER A 1 110 ? 19.612 -2.529 -13.672 1.00 93.88 110 SER A CA 1
ATOM 837 C C . SER A 1 110 ? 19.906 -3.980 -13.278 1.00 93.88 110 SER A C 1
ATOM 839 O O . SER A 1 110 ? 19.860 -4.310 -12.096 1.00 93.88 110 SER A O 1
ATOM 841 N N . ALA A 1 111 ? 20.309 -4.830 -14.231 1.00 93.25 111 ALA A N 1
ATOM 842 C CA . ALA A 1 111 ? 20.714 -6.207 -13.952 1.00 93.25 111 ALA A CA 1
ATOM 843 C C . ALA A 1 111 ? 21.944 -6.297 -13.027 1.00 93.25 111 ALA A C 1
ATOM 845 O O . ALA A 1 111 ? 22.121 -7.304 -12.350 1.00 93.25 111 ALA A O 1
ATOM 846 N N . SER A 1 112 ? 22.766 -5.241 -12.950 1.00 93.56 112 SER A N 1
ATOM 847 C CA . SER A 1 112 ? 23.895 -5.169 -12.008 1.00 93.56 112 SER A CA 1
ATOM 848 C C . SER A 1 112 ? 23.470 -5.071 -10.538 1.00 93.56 112 SER A C 1
ATOM 850 O O . SER A 1 112 ? 24.269 -5.373 -9.659 1.00 93.56 112 SER A O 1
ATOM 852 N N . GLN A 1 113 ? 22.225 -4.660 -10.274 1.00 91.38 113 GLN A N 1
ATOM 853 C CA . GLN A 1 113 ? 21.646 -4.572 -8.930 1.00 91.38 113 GLN A CA 1
ATOM 854 C C . GLN A 1 113 ? 21.011 -5.896 -8.483 1.00 91.38 113 GLN A C 1
ATOM 856 O O . GLN A 1 113 ? 20.530 -5.997 -7.359 1.00 91.38 113 GLN A O 1
ATOM 861 N N . ILE A 1 114 ? 20.979 -6.912 -9.353 1.00 96.06 114 ILE A N 1
ATOM 862 C CA . ILE A 1 114 ? 20.482 -8.238 -8.993 1.00 96.06 114 ILE A CA 1
ATOM 863 C C . ILE A 1 114 ? 21.569 -8.943 -8.187 1.00 96.06 114 ILE A C 1
ATOM 865 O O . ILE A 1 114 ? 22.668 -9.206 -8.673 1.00 96.06 114 ILE A O 1
ATOM 869 N N . GLY A 1 115 ? 21.246 -9.275 -6.947 1.00 95.19 115 GLY A N 1
ATOM 870 C CA . GLY A 1 115 ? 22.171 -9.873 -5.995 1.00 95.19 115 GLY A CA 1
ATOM 871 C C . GLY A 1 115 ? 21.419 -10.344 -4.764 1.00 95.19 115 GLY A C 1
ATOM 872 O O . GLY A 1 115 ? 20.226 -10.113 -4.660 1.00 95.19 115 GLY A O 1
ATOM 873 N N . PHE A 1 116 ? 22.086 -11.021 -3.834 1.00 96.44 116 PHE A N 1
ATOM 874 C CA . PHE A 1 116 ? 21.439 -11.469 -2.601 1.00 96.44 116 PHE A CA 1
ATOM 875 C C . PHE A 1 116 ? 21.730 -10.496 -1.452 1.00 96.44 116 PHE A C 1
ATOM 877 O O . PHE A 1 116 ? 22.866 -10.398 -0.987 1.00 96.44 116 PHE A O 1
ATOM 884 N N . TYR A 1 117 ? 20.699 -9.786 -1.000 1.00 94.69 117 TYR A N 1
ATOM 885 C CA . TYR A 1 117 ? 20.746 -8.750 0.026 1.00 94.69 117 TYR A CA 1
ATOM 886 C C . TYR A 1 117 ? 20.030 -9.236 1.284 1.00 94.69 117 TYR A C 1
ATOM 888 O O . TYR A 1 117 ? 18.802 -9.285 1.343 1.00 94.69 117 TYR A O 1
ATOM 896 N N . LEU A 1 118 ? 20.800 -9.600 2.309 1.00 94.75 118 LEU A N 1
ATOM 897 C CA . LEU A 1 118 ? 20.235 -9.944 3.611 1.00 94.75 118 LEU A CA 1
ATOM 898 C C . LEU A 1 118 ? 19.856 -8.677 4.392 1.00 94.75 118 LEU A C 1
ATOM 900 O O . LEU A 1 118 ? 20.576 -7.679 4.315 1.00 94.75 118 LEU A O 1
ATOM 904 N N . PRO A 1 119 ? 18.757 -8.711 5.167 1.00 92.12 119 PRO A N 1
ATOM 905 C CA . PRO A 1 119 ? 18.368 -7.587 6.003 1.00 92.12 119 PRO A CA 1
ATOM 906 C C . PRO A 1 119 ? 19.437 -7.337 7.076 1.00 92.12 119 PRO A C 1
ATOM 908 O O . PRO A 1 119 ? 19.865 -8.257 7.776 1.00 92.12 119 PRO A O 1
ATOM 911 N N . ILE A 1 120 ? 19.872 -6.084 7.195 1.00 93.44 120 ILE A N 1
ATOM 912 C CA . ILE A 1 120 ? 20.927 -5.660 8.122 1.00 93.44 120 ILE A CA 1
ATOM 913 C C . ILE A 1 120 ? 20.273 -5.078 9.372 1.00 93.44 120 ILE A C 1
ATOM 915 O O . ILE A 1 120 ? 19.350 -4.275 9.274 1.00 93.44 120 ILE A O 1
ATOM 919 N N . LEU A 1 121 ? 20.750 -5.475 10.551 1.00 94.94 121 LEU A N 1
ATOM 920 C CA . LEU A 1 121 ? 20.298 -4.887 11.810 1.00 94.94 121 LEU A CA 1
ATOM 921 C C . LEU A 1 121 ? 20.923 -3.499 11.998 1.00 94.94 121 LEU A C 1
ATOM 923 O O . LEU A 1 121 ? 22.127 -3.379 12.206 1.00 94.94 121 LEU A O 1
ATOM 927 N N . SER A 1 122 ? 20.083 -2.468 12.006 1.00 93.19 122 SER A N 1
ATOM 928 C CA . SER A 1 122 ? 20.443 -1.054 12.180 1.00 93.19 122 SER A CA 1
ATOM 929 C C . SER A 1 122 ? 20.106 -0.549 13.588 1.00 93.19 122 SER A C 1
ATOM 931 O O . SER A 1 122 ? 19.637 0.572 13.773 1.00 93.19 122 SER A O 1
ATOM 933 N N . ILE A 1 123 ? 20.322 -1.379 14.615 1.00 91.06 123 ILE A N 1
ATOM 934 C CA . ILE A 1 123 ? 20.000 -1.026 16.011 1.00 91.06 123 ILE A CA 1
ATOM 935 C C . ILE A 1 123 ? 20.857 0.153 16.493 1.00 91.06 123 ILE A C 1
ATOM 937 O O . ILE A 1 123 ? 20.345 1.033 17.179 1.00 91.06 123 ILE A O 1
ATOM 941 N N . GLY A 1 124 ? 22.141 0.187 16.117 1.00 90.81 124 GLY A N 1
ATOM 942 C CA . GLY A 1 124 ? 23.042 1.291 16.460 1.00 90.81 124 GLY A CA 1
ATOM 943 C C . GLY A 1 124 ? 22.574 2.623 15.874 1.00 90.81 124 GLY A C 1
ATOM 944 O O . GLY A 1 124 ? 22.475 3.606 16.605 1.00 90.81 124 GLY A O 1
ATOM 945 N N . ASP A 1 125 ? 22.199 2.624 14.592 1.00 88.62 125 ASP A N 1
ATOM 946 C CA . ASP A 1 125 ? 21.671 3.804 13.893 1.00 88.62 125 ASP A CA 1
ATOM 947 C C . ASP A 1 125 ? 20.311 4.240 14.449 1.00 88.62 125 ASP A C 1
ATOM 949 O O . ASP A 1 125 ? 20.003 5.426 14.545 1.00 88.62 125 ASP A O 1
ATOM 953 N N . LEU A 1 126 ? 19.470 3.280 14.846 1.00 89.69 126 LEU A N 1
ATOM 954 C CA . LEU A 1 126 ? 18.205 3.592 15.498 1.00 89.69 126 LEU A CA 1
ATOM 955 C C . LEU A 1 126 ? 18.432 4.224 16.875 1.00 89.69 126 LEU A C 1
ATOM 957 O O . LEU A 1 126 ? 17.741 5.181 17.213 1.00 89.69 126 LEU A O 1
ATOM 961 N N . TYR A 1 127 ? 19.375 3.697 17.657 1.00 89.69 127 TYR A N 1
ATOM 962 C CA . TYR A 1 127 ? 19.702 4.216 18.982 1.00 89.69 127 TYR A CA 1
ATOM 963 C C . TYR A 1 127 ? 20.283 5.629 18.909 1.00 89.69 127 TYR A C 1
ATOM 965 O O . TYR A 1 127 ? 19.855 6.496 19.668 1.00 89.69 127 TYR A O 1
ATOM 973 N N . SER A 1 128 ? 21.202 5.888 17.973 1.00 87.62 128 SER A N 1
ATOM 974 C CA . SER A 1 128 ? 21.742 7.234 17.758 1.00 87.62 128 SER A CA 1
ATOM 975 C C . SER A 1 128 ? 20.654 8.217 17.324 1.00 87.62 128 SER A C 1
ATOM 977 O O . SER A 1 128 ? 20.601 9.326 17.844 1.00 87.62 128 SER A O 1
ATOM 979 N N . ALA A 1 129 ? 19.730 7.784 16.462 1.00 84.81 129 ALA A N 1
ATOM 980 C CA . ALA A 1 129 ? 18.599 8.592 16.018 1.00 84.81 129 ALA A CA 1
ATOM 981 C C . ALA A 1 129 ? 17.502 8.791 17.081 1.00 84.81 129 ALA A C 1
ATOM 983 O O . ALA A 1 129 ? 16.569 9.545 16.834 1.00 84.81 129 ALA A O 1
ATOM 984 N N . LEU A 1 130 ? 17.554 8.104 18.228 1.00 84.06 130 LEU A N 1
ATOM 985 C CA . LEU A 1 130 ? 16.631 8.294 19.359 1.00 84.06 130 LEU A CA 1
ATOM 986 C C . LEU A 1 130 ? 17.162 9.318 20.381 1.00 84.06 130 LEU A C 1
ATOM 988 O O . LEU A 1 130 ? 16.707 9.349 21.527 1.00 84.06 130 LEU A O 1
ATOM 992 N N . GLY A 1 131 ? 18.113 10.168 19.983 1.00 83.56 131 GLY A N 1
ATOM 993 C CA . GLY A 1 131 ? 18.566 11.294 20.791 1.00 83.56 131 GLY A CA 1
ATOM 994 C C . GLY A 1 131 ? 17.414 12.240 21.151 1.00 83.56 131 GLY A C 1
ATOM 995 O O . GLY A 1 131 ? 16.541 12.525 20.332 1.00 83.56 131 GLY A O 1
ATOM 996 N N . LEU A 1 132 ? 17.407 12.755 22.387 1.00 74.94 132 LEU A N 1
ATOM 997 C CA . LEU A 1 132 ? 16.336 13.635 22.883 1.00 74.94 132 LEU A CA 1
ATOM 998 C C . LEU A 1 132 ? 16.149 14.895 22.022 1.00 74.94 132 LEU A C 1
ATOM 1000 O O . LEU A 1 132 ? 15.020 15.350 21.853 1.00 74.94 132 LEU A O 1
ATOM 1004 N N . THR A 1 133 ? 17.237 15.433 21.466 1.00 78.00 133 THR A N 1
ATOM 1005 C CA . THR A 1 133 ? 17.205 16.598 20.571 1.00 78.00 133 THR A CA 1
ATOM 1006 C C . THR A 1 133 ? 16.479 16.283 19.262 1.00 78.00 133 THR A C 1
ATOM 1008 O O . THR A 1 133 ? 15.569 17.019 18.888 1.00 78.00 133 THR A O 1
ATOM 1011 N N . ASP A 1 134 ? 16.811 15.159 18.620 1.00 77.56 134 ASP A N 1
ATOM 1012 C CA . ASP A 1 134 ? 16.198 14.744 17.352 1.00 77.56 134 ASP A CA 1
ATOM 1013 C C . ASP A 1 134 ? 14.715 14.408 17.542 1.00 77.56 134 ASP A C 1
ATOM 1015 O O . ASP A 1 134 ? 13.863 14.813 16.751 1.00 77.56 134 ASP A O 1
ATOM 1019 N N . ILE A 1 135 ? 14.367 13.718 18.635 1.00 79.94 135 ILE A N 1
ATOM 1020 C CA . ILE A 1 135 ? 12.965 13.425 18.959 1.00 79.94 135 ILE A CA 1
ATOM 1021 C C . ILE A 1 135 ? 12.162 14.722 19.059 1.00 79.94 135 ILE A C 1
ATOM 1023 O O . ILE A 1 135 ? 11.062 14.785 18.515 1.00 79.94 135 ILE A O 1
ATOM 1027 N N . TRP A 1 136 ? 12.692 15.742 19.740 1.00 82.56 136 TRP A N 1
ATOM 1028 C CA . TRP A 1 136 ? 11.986 17.006 19.947 1.00 82.56 136 TRP A CA 1
ATOM 1029 C C . TRP A 1 136 ? 11.753 17.772 18.642 1.00 82.56 136 TRP A C 1
ATOM 1031 O O . TRP A 1 136 ? 10.669 18.318 18.438 1.00 82.56 136 TRP A O 1
ATOM 1041 N N . GLU A 1 137 ? 12.733 17.762 17.739 1.00 86.19 137 GLU A N 1
ATOM 1042 C CA . GLU A 1 137 ? 12.639 18.419 16.433 1.00 86.19 137 GLU A CA 1
ATOM 1043 C C . GLU A 1 137 ? 11.544 17.793 15.556 1.00 86.19 137 GLU A C 1
ATOM 1045 O O . GLU A 1 137 ? 10.692 18.495 15.004 1.00 86.19 137 GLU A O 1
ATOM 1050 N N . TYR A 1 138 ? 11.502 16.459 15.488 1.00 86.00 138 TYR A N 1
ATOM 1051 C CA . TYR A 1 138 ? 10.572 15.741 14.614 1.00 86.00 138 TYR A CA 1
ATOM 1052 C C . TYR A 1 138 ? 9.235 15.384 15.276 1.00 86.00 138 TYR A C 1
ATOM 1054 O O . TYR A 1 138 ? 8.342 14.859 14.604 1.00 86.00 138 TYR A O 1
ATOM 1062 N N . LEU A 1 139 ? 9.043 15.685 16.566 1.00 86.06 139 LEU A N 1
ATOM 1063 C CA . LEU A 1 139 ? 7.828 15.325 17.308 1.00 86.06 139 LEU A CA 1
ATOM 1064 C C . LEU A 1 139 ? 6.558 15.891 16.660 1.00 86.06 139 LEU A C 1
ATOM 1066 O O . LEU A 1 139 ? 5.534 15.207 16.586 1.00 86.06 139 LEU A O 1
ATOM 1070 N N . SER A 1 140 ? 6.662 17.123 16.153 1.00 88.38 140 SER A N 1
ATOM 1071 C CA . SER A 1 140 ? 5.584 17.845 15.469 1.00 88.38 140 SER A CA 1
ATOM 1072 C C . SER A 1 140 ? 5.093 17.146 14.198 1.00 88.38 140 SER A C 1
ATOM 1074 O O . SER A 1 140 ? 3.950 17.348 13.806 1.00 88.38 140 SER A O 1
ATOM 1076 N N . VAL A 1 141 ? 5.917 16.290 13.587 1.00 88.31 141 VAL A N 1
ATOM 1077 C CA . VAL A 1 141 ? 5.572 15.501 12.396 1.00 88.31 141 VAL A CA 1
ATOM 1078 C C . VAL A 1 141 ? 5.203 14.069 12.778 1.00 88.31 141 VAL A C 1
ATOM 1080 O O . VAL A 1 141 ? 4.224 13.517 12.276 1.00 88.31 141 VAL A O 1
ATOM 1083 N N . ILE A 1 142 ? 5.954 13.467 13.702 1.00 89.69 142 ILE A N 1
ATOM 1084 C CA . ILE A 1 142 ? 5.796 12.063 14.099 1.00 89.69 142 ILE A CA 1
ATOM 1085 C C . ILE A 1 142 ? 4.447 11.820 14.770 1.00 89.69 142 ILE A C 1
ATOM 1087 O O . ILE A 1 142 ? 3.795 10.826 14.455 1.00 89.69 142 ILE A O 1
ATOM 1091 N N . ILE A 1 143 ? 4.011 12.706 15.674 1.00 91.81 143 ILE A N 1
ATOM 1092 C CA . ILE A 1 143 ? 2.732 12.525 16.371 1.00 91.81 143 ILE A CA 1
ATOM 1093 C C . ILE A 1 143 ? 1.556 12.601 15.385 1.00 91.81 143 ILE A C 1
ATOM 1095 O O . ILE A 1 143 ? 0.786 11.638 15.342 1.00 91.81 143 ILE A O 1
ATOM 1099 N N . PRO A 1 144 ? 1.399 13.661 14.562 1.00 91.75 144 PRO A N 1
ATOM 1100 C CA . PRO A 1 144 ? 0.304 13.714 13.597 1.00 91.75 144 PRO A CA 1
ATOM 1101 C C . PRO A 1 144 ? 0.332 12.560 12.600 1.00 91.75 144 PRO A C 1
ATOM 1103 O O . PRO A 1 144 ? -0.707 11.954 12.358 1.00 91.75 144 PRO A O 1
ATOM 1106 N N . MET A 1 145 ? 1.509 12.205 12.073 1.00 90.19 145 MET A N 1
ATOM 1107 C CA . MET A 1 145 ? 1.629 11.109 11.111 1.00 90.19 145 MET A CA 1
ATOM 1108 C C . MET A 1 145 ? 1.318 9.746 11.746 1.00 90.19 145 MET A C 1
ATOM 1110 O O . MET A 1 145 ? 0.642 8.918 11.142 1.00 90.19 145 MET A O 1
ATOM 1114 N N . GLY A 1 146 ? 1.756 9.513 12.985 1.00 92.62 146 GLY A N 1
ATOM 1115 C CA . GLY A 1 146 ? 1.435 8.293 13.725 1.00 92.62 146 GLY A CA 1
ATOM 1116 C C . GLY A 1 146 ? -0.060 8.173 14.025 1.00 92.62 146 GLY A C 1
ATOM 1117 O O . GLY A 1 146 ? -0.641 7.107 13.846 1.00 92.62 146 GLY A O 1
ATOM 1118 N N . ILE A 1 147 ? -0.711 9.271 14.419 1.00 93.25 147 ILE A N 1
ATOM 1119 C CA . ILE A 1 147 ? -2.168 9.304 14.621 1.00 93.25 147 ILE A CA 1
ATOM 1120 C C . ILE A 1 147 ? -2.901 9.079 13.294 1.00 93.25 147 ILE A C 1
ATOM 1122 O O . ILE A 1 147 ? -3.867 8.319 13.250 1.00 93.25 147 ILE A O 1
ATOM 1126 N N . PHE A 1 148 ? -2.433 9.703 12.210 1.00 90.44 148 PHE A N 1
ATOM 1127 C CA . PHE A 1 148 ? -2.968 9.490 10.869 1.00 90.44 148 PHE A CA 1
ATOM 1128 C C . PHE A 1 148 ? -2.894 8.014 10.465 1.00 90.44 148 PHE A C 1
ATOM 1130 O O . PHE A 1 148 ? -3.884 7.480 9.973 1.00 90.44 148 PHE A O 1
ATOM 1137 N N . ASN A 1 149 ? -1.782 7.331 10.749 1.00 92.00 149 ASN A N 1
ATOM 1138 C CA . ASN A 1 149 ? -1.638 5.898 10.486 1.00 92.00 149 ASN A CA 1
ATOM 1139 C C . ASN A 1 149 ? -2.648 5.056 11.278 1.00 92.00 149 ASN A C 1
ATOM 1141 O O . ASN A 1 149 ? -3.323 4.222 10.678 1.00 92.00 149 ASN A O 1
ATOM 1145 N N . VAL A 1 150 ? -2.844 5.337 12.573 1.00 95.12 150 VAL A N 1
ATOM 1146 C CA . VAL A 1 150 ? -3.850 4.643 13.402 1.00 95.12 150 VAL A CA 1
ATOM 1147 C C . VAL A 1 150 ? -5.253 4.815 12.824 1.00 95.12 150 VAL A C 1
ATOM 1149 O O . VAL A 1 150 ? -6.018 3.852 12.725 1.00 95.12 150 VAL A O 1
ATOM 1152 N N . ILE A 1 151 ? -5.603 6.044 12.439 1.00 93.69 151 ILE A N 1
ATOM 1153 C CA . ILE A 1 151 ? -6.903 6.355 11.836 1.00 93.69 151 ILE A CA 1
ATOM 1154 C C . ILE A 1 151 ? -7.033 5.671 10.468 1.00 93.69 151 ILE A C 1
ATOM 1156 O O . ILE A 1 151 ? -8.072 5.079 10.190 1.00 93.69 151 ILE A O 1
ATOM 1160 N N . GLY A 1 152 ? -5.986 5.675 9.645 1.00 93.06 152 GLY A N 1
ATOM 1161 C CA . GLY A 1 152 ? -5.954 4.977 8.359 1.00 93.06 152 GLY A CA 1
ATOM 1162 C C . GLY A 1 152 ? -6.162 3.469 8.510 1.00 93.06 152 GLY A C 1
ATOM 1163 O O . GLY A 1 152 ? -6.994 2.875 7.825 1.00 93.06 152 GLY A O 1
ATOM 1164 N N . SER A 1 153 ? -5.488 2.846 9.478 1.00 94.75 153 SER A N 1
ATOM 1165 C CA . SER A 1 153 ? -5.685 1.438 9.829 1.00 94.75 153 SER A CA 1
ATOM 1166 C C . SER A 1 153 ? -7.132 1.158 10.250 1.00 94.75 153 SER A C 1
ATOM 1168 O O . SER A 1 153 ? -7.730 0.188 9.785 1.00 94.75 153 SER A O 1
ATOM 1170 N N . LEU A 1 154 ? -7.738 2.033 11.061 1.00 94.69 154 LEU A N 1
ATOM 1171 C CA . LEU A 1 154 ? -9.155 1.938 11.429 1.00 94.69 154 LEU A CA 1
ATOM 1172 C C . LEU A 1 154 ? -10.095 2.023 10.224 1.00 94.69 154 LEU A C 1
ATOM 1174 O O . LEU A 1 154 ? -11.035 1.233 10.121 1.00 94.69 154 LEU A O 1
ATOM 1178 N N . GLN A 1 155 ? -9.847 2.964 9.316 1.00 94.75 155 GLN A N 1
ATOM 1179 C CA . GLN A 1 155 ? -10.641 3.140 8.101 1.00 94.75 155 GLN A CA 1
ATOM 1180 C C . GLN A 1 155 ? -10.562 1.909 7.195 1.00 94.75 155 GLN A C 1
ATOM 1182 O O . GLN A 1 155 ? -11.578 1.492 6.645 1.00 94.75 155 GLN A O 1
ATOM 1187 N N . ASN A 1 156 ? -9.387 1.286 7.079 1.00 95.00 156 ASN A N 1
ATOM 1188 C CA . ASN A 1 156 ? -9.216 0.060 6.301 1.00 95.00 156 ASN A CA 1
ATOM 1189 C C . ASN A 1 156 ? -9.985 -1.122 6.899 1.00 95.00 156 ASN A C 1
ATOM 1191 O O . ASN A 1 156 ? -10.592 -1.894 6.158 1.00 95.00 156 ASN A O 1
ATOM 1195 N N . ILE A 1 157 ? -10.020 -1.242 8.228 1.00 95.56 157 ILE A N 1
ATOM 1196 C CA . ILE A 1 157 ? -10.821 -2.270 8.908 1.00 95.56 157 ILE A CA 1
ATOM 1197 C C . ILE A 1 157 ? -12.319 -2.012 8.705 1.00 95.56 157 ILE A C 1
ATOM 1199 O O . ILE A 1 157 ? -13.063 -2.944 8.405 1.00 95.56 157 ILE A O 1
ATOM 1203 N N . GLU A 1 158 ? -12.765 -0.755 8.788 1.00 95.38 158 GLU A N 1
ATOM 1204 C CA . GLU A 1 158 ? -14.158 -0.395 8.494 1.00 95.38 158 GLU A CA 1
ATOM 1205 C C . GLU A 1 158 ? -14.534 -0.671 7.030 1.00 95.38 158 GLU A C 1
ATOM 1207 O O . GLU A 1 158 ? -15.617 -1.186 6.752 1.00 95.38 158 GLU A O 1
ATOM 1212 N N . SER A 1 159 ? -13.629 -0.377 6.094 1.00 94.62 159 SER A N 1
ATOM 1213 C CA . SER A 1 159 ? -13.789 -0.673 4.667 1.00 94.62 159 SER A CA 1
ATOM 1214 C C . SER A 1 159 ? -13.872 -2.180 4.401 1.00 94.62 159 SER A C 1
ATOM 1216 O O . SER A 1 159 ? -14.670 -2.614 3.566 1.00 94.62 159 SER A O 1
ATOM 1218 N N . ALA A 1 160 ? -13.107 -2.995 5.132 1.00 95.19 160 ALA A N 1
ATOM 1219 C CA . ALA A 1 160 ? -13.193 -4.448 5.046 1.00 95.19 160 ALA A CA 1
ATOM 1220 C C . ALA A 1 160 ? -14.523 -4.989 5.596 1.00 95.19 160 ALA A C 1
ATOM 1222 O O . ALA A 1 160 ? -15.178 -5.804 4.936 1.00 95.19 160 ALA A O 1
ATOM 1223 N N . GLU A 1 161 ? -14.975 -4.482 6.748 1.00 95.31 161 GLU A N 1
ATOM 1224 C CA . GLU A 1 161 ? -16.247 -4.893 7.352 1.00 95.31 161 GLU A CA 1
ATOM 1225 C C . GLU A 1 161 ? -17.445 -4.486 6.485 1.00 95.31 161 GLU A C 1
ATOM 1227 O O . GLU A 1 161 ? -18.402 -5.250 6.347 1.00 95.31 161 GLU A O 1
ATOM 1232 N N . ALA A 1 162 ? -17.369 -3.335 5.809 1.00 94.00 162 ALA A N 1
ATOM 1233 C CA . ALA A 1 162 ? -18.363 -2.911 4.824 1.00 94.00 162 ALA A CA 1
ATOM 1234 C C . ALA A 1 162 ? -18.523 -3.902 3.649 1.00 94.00 162 ALA A C 1
ATOM 1236 O O . ALA A 1 162 ? -19.581 -3.934 3.024 1.00 94.00 162 ALA A O 1
ATOM 1237 N N . CYS A 1 163 ? -17.515 -4.739 3.378 1.00 92.06 163 CYS A N 1
ATOM 1238 C CA . CYS A 1 163 ? -17.559 -5.820 2.388 1.00 92.06 163 CYS A CA 1
ATOM 1239 C C . CYS A 1 163 ? -17.787 -7.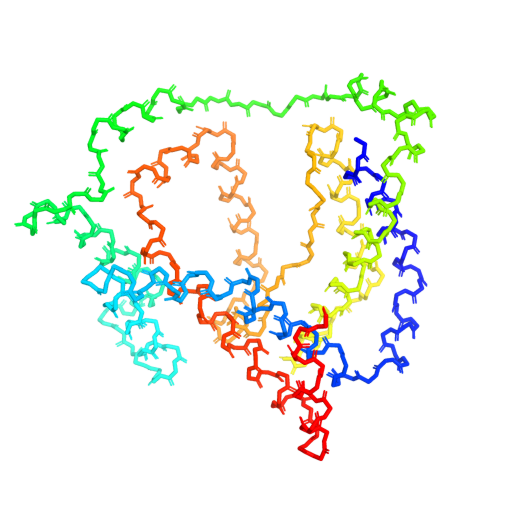217 2.991 1.00 92.06 163 CYS A C 1
ATOM 1241 O O . CYS A 1 163 ? -17.670 -8.217 2.280 1.00 92.06 163 CYS A O 1
ATOM 1243 N N . GLY A 1 164 ? -18.130 -7.294 4.280 1.00 92.75 164 GLY A N 1
ATOM 1244 C CA . GLY A 1 164 ? -18.491 -8.533 4.968 1.00 92.75 164 GLY A CA 1
ATOM 1245 C C . GLY A 1 164 ? -17.336 -9.276 5.640 1.00 92.75 164 GLY A C 1
ATOM 1246 O O . GLY A 1 164 ? -17.562 -10.371 6.150 1.00 92.75 164 GLY A O 1
ATOM 1247 N N . ASP A 1 165 ? -16.126 -8.708 5.679 1.00 94.31 165 ASP A N 1
ATOM 1248 C CA . ASP A 1 165 ? -14.991 -9.297 6.398 1.00 94.31 165 ASP A CA 1
ATOM 1249 C C . ASP A 1 165 ? -14.720 -8.529 7.700 1.00 94.31 165 ASP A C 1
ATOM 1251 O O . ASP A 1 165 ? -14.184 -7.424 7.691 1.00 94.31 165 ASP A O 1
ATOM 1255 N N . SER A 1 166 ? -15.087 -9.126 8.835 1.00 94.31 166 SER A N 1
ATOM 1256 C CA . SER A 1 166 ? -14.854 -8.552 10.164 1.00 94.31 166 SER A CA 1
ATOM 1257 C C . SER A 1 166 ? -13.485 -8.968 10.702 1.00 94.31 166 SER A C 1
ATOM 1259 O O . SER A 1 166 ? -13.239 -10.153 10.935 1.00 94.31 166 SER A O 1
ATOM 1261 N N . PHE A 1 167 ? -12.626 -7.989 10.985 1.00 94.50 167 PHE A N 1
ATOM 1262 C CA . PHE A 1 167 ? -11.323 -8.197 11.617 1.00 94.50 167 PHE A CA 1
ATOM 1263 C C . PHE A 1 167 ? -11.295 -7.604 13.026 1.00 94.50 167 PHE A C 1
ATOM 1265 O O . PHE A 1 167 ? -11.896 -6.564 13.289 1.00 94.50 167 PHE A O 1
ATOM 1272 N N . ASN A 1 168 ? -10.573 -8.252 13.945 1.00 96.81 168 ASN A N 1
ATOM 1273 C CA . ASN A 1 168 ? -10.344 -7.684 15.268 1.00 96.81 168 ASN A CA 1
ATOM 1274 C C . ASN A 1 168 ? -9.447 -6.446 15.135 1.00 96.81 168 ASN A C 1
ATOM 1276 O O . ASN A 1 168 ? -8.290 -6.552 14.721 1.00 96.81 168 ASN A O 1
ATOM 1280 N N . THR A 1 169 ? -9.979 -5.282 15.505 1.00 95.81 169 THR A N 1
ATOM 1281 C CA . THR A 1 169 ? -9.273 -4.003 15.402 1.00 95.81 169 THR A CA 1
ATOM 1282 C C . THR A 1 169 ? -7.962 -3.989 16.173 1.00 95.81 169 THR A C 1
ATOM 1284 O O . THR A 1 169 ? -6.931 -3.593 15.635 1.00 95.81 169 THR A O 1
ATOM 1287 N N . ARG A 1 170 ? -7.977 -4.456 17.425 1.00 96.38 170 ARG A N 1
ATOM 1288 C CA . ARG A 1 170 ? -6.791 -4.441 18.281 1.00 96.38 170 ARG A CA 1
ATOM 1289 C C . ARG A 1 170 ? -5.696 -5.330 17.704 1.00 96.38 170 ARG A C 1
ATOM 1291 O O . ARG A 1 170 ? -4.571 -4.869 17.558 1.00 96.38 170 ARG A O 1
ATOM 1298 N N . ASP A 1 171 ? -6.026 -6.567 17.350 1.00 97.19 171 ASP A N 1
ATOM 1299 C CA . ASP A 1 171 ? -5.036 -7.526 16.850 1.00 97.19 171 ASP A CA 1
ATOM 1300 C C . ASP A 1 171 ? -4.448 -7.073 15.507 1.00 97.19 171 ASP A C 1
ATOM 1302 O O . ASP A 1 171 ? -3.244 -7.190 15.284 1.00 97.19 171 ASP A O 1
ATOM 1306 N N . SER A 1 172 ? -5.277 -6.479 14.642 1.00 96.38 172 SER A N 1
ATOM 1307 C CA . SER A 1 172 ? -4.846 -5.957 13.340 1.00 96.38 172 SER A CA 1
ATOM 1308 C C . SER A 1 172 ? -3.878 -4.778 13.483 1.00 96.38 172 SER A C 1
ATOM 1310 O O . SER A 1 172 ? -2.823 -4.767 12.848 1.00 96.38 172 SER A O 1
ATOM 1312 N N . LEU A 1 173 ? -4.192 -3.807 14.352 1.00 96.69 173 LEU A N 1
ATOM 1313 C CA . LEU A 1 173 ? -3.308 -2.665 14.615 1.00 96.69 173 LEU A CA 1
ATOM 1314 C C . LEU A 1 173 ? -2.038 -3.090 15.364 1.00 96.69 173 LEU A C 1
ATOM 1316 O O . LEU A 1 173 ? -0.963 -2.572 15.074 1.00 96.69 173 LEU A O 1
ATOM 1320 N N . LEU A 1 174 ? -2.124 -4.055 16.287 1.00 97.25 174 LEU A N 1
ATOM 1321 C CA . LEU A 1 174 ? -0.943 -4.608 16.957 1.00 97.25 174 LEU A CA 1
ATOM 1322 C C . LEU A 1 174 ? -0.002 -5.280 15.958 1.00 97.25 174 LEU A C 1
ATOM 1324 O O . LEU A 1 174 ? 1.198 -5.020 15.999 1.00 97.25 174 LEU A O 1
ATOM 1328 N N . ALA A 1 175 ? -0.524 -6.101 15.043 1.00 96.56 175 ALA A N 1
ATOM 1329 C CA . ALA A 1 175 ? 0.286 -6.722 13.999 1.00 96.56 175 ALA A CA 1
ATOM 1330 C C . ALA A 1 175 ? 0.971 -5.668 13.113 1.00 96.56 175 ALA A C 1
ATOM 1332 O O . ALA A 1 175 ? 2.167 -5.785 12.839 1.00 96.56 175 ALA A O 1
ATOM 1333 N N . ASN A 1 176 ? 0.248 -4.610 12.727 1.00 96.25 176 ASN A N 1
ATOM 1334 C CA . ASN A 1 176 ? 0.808 -3.508 11.946 1.00 96.25 176 ASN A CA 1
ATOM 1335 C C . ASN A 1 176 ? 1.901 -2.735 12.711 1.00 96.25 176 ASN A C 1
ATOM 1337 O O . ASN A 1 176 ? 2.988 -2.491 12.187 1.00 96.25 176 ASN A O 1
ATOM 1341 N N . GLY A 1 177 ? 1.648 -2.388 13.974 1.00 97.00 177 GLY A N 1
ATOM 1342 C CA . GLY A 1 177 ? 2.595 -1.656 14.813 1.00 97.00 177 GLY A CA 1
ATOM 1343 C C . GLY A 1 177 ? 3.853 -2.465 15.137 1.00 97.00 177 GLY A C 1
ATOM 1344 O O . GLY A 1 177 ? 4.966 -1.946 15.052 1.00 97.00 177 GLY A O 1
ATOM 1345 N N . VAL A 1 178 ? 3.706 -3.762 15.426 1.00 97.56 178 VAL A N 1
ATOM 1346 C CA . VAL A 1 178 ? 4.845 -4.673 15.618 1.00 97.56 178 VAL A CA 1
ATOM 1347 C C . VAL A 1 178 ? 5.646 -4.812 14.325 1.00 97.56 178 VAL A C 1
ATOM 1349 O O . VAL A 1 178 ? 6.869 -4.700 14.369 1.00 97.56 178 VAL A O 1
ATOM 1352 N N . GLY A 1 179 ? 4.987 -4.989 13.175 1.00 96.31 179 GLY A N 1
ATOM 1353 C CA . GLY A 1 179 ? 5.655 -5.032 11.870 1.00 96.31 179 GLY A CA 1
ATOM 1354 C C . GLY A 1 179 ? 6.458 -3.762 11.582 1.00 96.31 179 GLY A C 1
ATOM 1355 O O . GLY A 1 179 ? 7.613 -3.842 11.163 1.00 96.31 179 GLY A O 1
ATOM 1356 N N . THR A 1 180 ? 5.892 -2.600 11.910 1.00 96.62 180 THR A N 1
ATOM 1357 C CA . THR A 1 180 ? 6.566 -1.299 11.820 1.00 96.62 180 THR A CA 1
ATOM 1358 C C . THR A 1 180 ? 7.825 -1.241 12.690 1.00 96.62 180 THR A C 1
ATOM 1360 O O . THR A 1 180 ? 8.898 -0.873 12.210 1.00 96.62 180 THR A O 1
ATOM 1363 N N . ILE A 1 181 ? 7.725 -1.641 13.963 1.00 96.69 181 ILE A N 1
ATOM 1364 C CA . ILE A 1 181 ? 8.866 -1.646 14.890 1.00 96.69 181 ILE A CA 1
ATOM 1365 C C . ILE A 1 181 ? 9.952 -2.604 14.407 1.00 96.69 181 ILE A C 1
ATOM 1367 O O . ILE A 1 181 ? 11.120 -2.218 14.352 1.00 96.69 181 ILE A O 1
ATOM 1371 N N . VAL A 1 182 ? 9.579 -3.822 14.007 1.00 96.12 182 VAL A N 1
ATOM 1372 C CA . VAL A 1 182 ? 10.525 -4.801 13.462 1.00 96.12 182 VAL A CA 1
ATOM 1373 C C . VAL A 1 182 ? 11.232 -4.216 12.244 1.00 96.12 182 VAL A C 1
ATOM 1375 O O . VAL A 1 182 ? 12.458 -4.191 12.225 1.00 96.12 182 VAL A O 1
ATOM 1378 N N . GLY A 1 183 ? 10.495 -3.657 11.280 1.00 95.31 183 GLY A N 1
ATOM 1379 C CA . GLY A 1 183 ? 11.078 -3.007 10.104 1.00 95.31 183 GLY A CA 1
ATOM 1380 C C . GLY A 1 183 ? 12.041 -1.871 10.461 1.00 95.31 183 GLY A C 1
ATOM 1381 O O . GLY A 1 183 ? 13.083 -1.724 9.825 1.00 95.31 183 GLY A O 1
ATOM 1382 N N . SER A 1 184 ? 11.749 -1.105 11.514 1.00 95.38 184 SER A N 1
ATOM 1383 C CA . SER A 1 184 ? 12.626 -0.022 11.969 1.00 95.38 184 SER A CA 1
ATOM 1384 C C . SER A 1 184 ? 13.966 -0.512 12.539 1.00 95.38 184 SER A C 1
ATOM 1386 O O . SER A 1 184 ? 14.974 0.169 12.361 1.00 95.38 184 SER A O 1
ATOM 1388 N N . PHE A 1 185 ? 14.021 -1.709 13.142 1.00 95.69 185 PHE A N 1
ATOM 1389 C CA . PHE A 1 185 ? 15.286 -2.326 13.570 1.00 95.69 185 PHE A CA 1
ATOM 1390 C C . PHE A 1 185 ? 16.166 -2.756 12.394 1.00 95.69 185 PHE A C 1
ATOM 1392 O O . PHE A 1 185 ? 17.374 -2.895 12.564 1.00 95.69 185 PHE A O 1
ATOM 1399 N N . PHE A 1 186 ? 15.579 -2.922 11.209 1.00 95.06 186 PHE A N 1
ATOM 1400 C CA . PHE A 1 186 ? 16.289 -3.170 9.953 1.00 95.06 186 PHE A CA 1
ATOM 1401 C C . PHE A 1 186 ? 16.459 -1.897 9.107 1.00 95.06 186 PHE A C 1
ATOM 1403 O O . PHE A 1 186 ? 16.687 -1.969 7.902 1.00 95.06 186 PHE A O 1
ATOM 1410 N N . GLY A 1 187 ? 16.307 -0.719 9.723 1.00 92.00 187 GLY A N 1
ATOM 1411 C CA . GLY A 1 187 ? 16.568 0.566 9.079 1.00 92.00 187 GLY A CA 1
ATOM 1412 C C . GLY A 1 187 ? 15.429 1.107 8.213 1.00 92.00 187 GLY A C 1
ATOM 1413 O O . GLY A 1 187 ? 15.630 2.119 7.548 1.00 92.00 187 GLY A O 1
ATOM 1414 N N . SER A 1 188 ? 14.229 0.504 8.221 1.00 92.81 188 SER A N 1
ATOM 1415 C CA . SER A 1 188 ? 13.091 1.055 7.471 1.00 92.81 188 SER A CA 1
ATOM 1416 C C . SER A 1 188 ? 12.675 2.423 8.033 1.00 92.81 188 SER A C 1
ATOM 1418 O O . SER A 1 188 ? 12.246 2.505 9.193 1.00 92.81 188 SER A O 1
ATOM 1420 N N . PRO A 1 189 ? 12.727 3.504 7.232 1.00 89.31 189 PRO A N 1
ATOM 1421 C CA . PRO A 1 189 ? 12.238 4.810 7.656 1.00 89.31 189 PRO A CA 1
ATOM 1422 C C . PRO A 1 189 ? 10.716 4.932 7.498 1.00 89.31 189 PRO A C 1
ATOM 1424 O O . PRO A 1 189 ? 10.125 5.869 8.035 1.00 89.31 189 PRO A O 1
ATOM 1427 N N . PHE A 1 190 ? 10.080 3.984 6.803 1.00 90.62 190 PHE A N 1
ATOM 1428 C CA . PHE A 1 190 ? 8.658 4.008 6.482 1.00 90.62 190 PHE A CA 1
ATOM 1429 C C . PHE A 1 190 ? 7.873 3.085 7.424 1.00 90.62 190 PHE A C 1
ATOM 1431 O O . PHE A 1 190 ? 8.223 1.902 7.535 1.00 90.62 190 PHE A O 1
ATOM 1438 N N . PRO A 1 191 ? 6.836 3.595 8.111 1.00 91.75 191 PRO A N 1
ATOM 1439 C CA . PRO A 1 191 ? 5.931 2.754 8.877 1.00 91.75 191 PRO A CA 1
ATOM 1440 C C . PRO A 1 191 ? 5.086 1.882 7.947 1.00 91.75 191 PRO A C 1
ATOM 1442 O O . PRO A 1 191 ? 4.751 2.285 6.831 1.00 91.75 191 PRO A O 1
ATOM 1445 N N . THR A 1 192 ? 4.741 0.679 8.401 1.00 91.94 192 THR A N 1
ATOM 1446 C CA . THR A 1 192 ? 3.811 -0.180 7.665 1.00 91.94 192 THR A CA 1
ATOM 1447 C C . THR A 1 192 ? 2.376 0.278 7.903 1.00 91.94 192 THR A C 1
ATOM 1449 O O . THR A 1 192 ? 2.065 0.958 8.884 1.00 91.94 192 THR A O 1
ATOM 1452 N N . THR A 1 193 ? 1.477 -0.103 7.002 1.00 88.94 193 THR A N 1
ATOM 1453 C CA . THR A 1 193 ? 0.048 0.168 7.155 1.00 88.94 193 THR A CA 1
ATOM 1454 C C . THR A 1 193 ? -0.782 -1.023 6.697 1.00 88.94 193 THR A C 1
ATOM 1456 O O . THR A 1 193 ? -0.325 -1.848 5.897 1.00 88.94 193 THR A O 1
ATOM 1459 N N . ILE A 1 194 ? -2.011 -1.114 7.205 1.00 92.06 194 ILE A N 1
ATOM 1460 C CA . ILE A 1 194 ? -2.994 -2.085 6.728 1.00 92.06 194 ILE A CA 1
ATOM 1461 C C . ILE A 1 194 ? -3.332 -1.761 5.271 1.00 92.06 194 ILE A C 1
ATOM 1463 O O . ILE A 1 194 ? -3.482 -0.603 4.888 1.00 92.06 194 ILE A O 1
ATOM 1467 N N . TYR A 1 195 ? -3.428 -2.799 4.445 1.00 84.69 195 TYR A N 1
ATOM 1468 C CA . TYR A 1 195 ? -3.556 -2.637 3.006 1.00 84.69 195 TYR A CA 1
ATOM 1469 C C . TYR A 1 195 ? -4.870 -1.950 2.608 1.00 84.69 195 TYR A C 1
ATOM 1471 O O . TYR A 1 195 ? -5.961 -2.417 2.938 1.00 84.69 195 TYR A O 1
ATOM 1479 N N . ILE A 1 196 ? -4.750 -0.852 1.862 1.00 88.31 196 ILE A N 1
ATOM 1480 C CA . ILE A 1 196 ? -5.879 -0.099 1.314 1.00 88.31 196 ILE A CA 1
ATOM 1481 C C . ILE A 1 196 ? -6.453 -0.844 0.097 1.00 88.31 196 ILE A C 1
ATOM 1483 O O . ILE A 1 196 ? -5.725 -1.432 -0.707 1.00 88.31 196 ILE A O 1
ATOM 1487 N N . GLY A 1 197 ? -7.777 -0.801 -0.066 1.00 87.56 197 GLY A N 1
ATOM 1488 C CA . GLY A 1 197 ? -8.457 -1.373 -1.232 1.00 87.56 197 GLY A CA 1
ATOM 1489 C C . GLY A 1 197 ? -8.979 -2.796 -1.041 1.00 87.56 197 GLY A C 1
ATOM 1490 O O . GLY A 1 197 ? -9.329 -3.439 -2.030 1.00 87.56 197 GLY A O 1
ATOM 1491 N N . HIS A 1 198 ? -9.088 -3.281 0.205 1.00 92.38 198 HIS A N 1
ATOM 1492 C CA . HIS A 1 198 ? -9.793 -4.528 0.556 1.00 92.38 198 HIS A CA 1
ATOM 1493 C C . HIS A 1 198 ? -11.077 -4.788 -0.258 1.00 92.38 198 HIS A C 1
ATOM 1495 O O . HIS A 1 198 ? -11.179 -5.887 -0.806 1.00 92.38 198 HIS A O 1
ATOM 1501 N N . PRO A 1 199 ? -12.019 -3.829 -0.427 1.00 90.56 199 PRO A N 1
ATOM 1502 C CA . PRO A 1 199 ? -13.194 -4.006 -1.291 1.00 90.56 199 PRO A CA 1
ATOM 1503 C C . PRO A 1 199 ? -12.863 -4.491 -2.704 1.00 90.56 199 PRO A C 1
ATOM 1505 O O . PRO A 1 199 ? -13.485 -5.431 -3.200 1.00 90.56 199 PRO A O 1
ATOM 1508 N N . GLY A 1 200 ? -11.861 -3.880 -3.338 1.00 87.50 200 GLY A N 1
ATOM 1509 C CA . GLY A 1 200 ? -11.431 -4.233 -4.686 1.00 87.50 200 GLY A CA 1
ATOM 1510 C C . GLY A 1 200 ? -10.883 -5.652 -4.728 1.00 87.50 200 GLY A C 1
ATOM 1511 O O . GLY A 1 200 ? -11.380 -6.488 -5.479 1.00 87.50 200 GLY A O 1
ATOM 1512 N N . TRP A 1 201 ? -9.910 -5.965 -3.873 1.00 87.81 201 TRP A N 1
ATOM 1513 C CA . TRP A 1 201 ? -9.289 -7.295 -3.835 1.00 87.81 201 TRP A CA 1
ATOM 1514 C C . TRP A 1 201 ? -10.294 -8.399 -3.504 1.00 87.81 201 TRP A C 1
ATOM 1516 O O . TRP A 1 201 ? -10.277 -9.465 -4.125 1.00 87.81 201 TRP A O 1
ATOM 1526 N N . LYS A 1 202 ? -11.213 -8.135 -2.571 1.00 88.94 202 LYS A N 1
ATOM 1527 C CA . LYS A 1 202 ? -12.287 -9.061 -2.211 1.00 88.94 202 LYS A CA 1
ATOM 1528 C C . LYS A 1 202 ? -13.210 -9.341 -3.394 1.00 88.94 202 LYS A C 1
ATOM 1530 O O . LYS A 1 202 ? -13.530 -10.504 -3.637 1.00 88.94 202 LYS A O 1
ATOM 1535 N N . ALA A 1 203 ? -13.590 -8.314 -4.156 1.00 84.06 203 ALA A N 1
ATOM 1536 C CA . ALA A 1 203 ? -14.404 -8.469 -5.362 1.00 84.06 203 ALA A CA 1
ATOM 1537 C C . ALA A 1 203 ? -13.705 -9.312 -6.449 1.00 84.06 203 ALA A C 1
ATOM 1539 O O . ALA A 1 203 ? -14.378 -9.999 -7.215 1.00 84.06 203 ALA A O 1
ATOM 1540 N N . LEU A 1 204 ? -12.365 -9.335 -6.471 1.00 83.69 204 LEU A N 1
ATOM 1541 C CA . LEU A 1 204 ? -11.563 -10.212 -7.340 1.00 83.69 204 LEU A CA 1
ATOM 1542 C C . LEU A 1 204 ? -11.447 -11.657 -6.833 1.00 83.69 204 LEU A C 1
ATOM 1544 O O . LEU A 1 204 ? -10.812 -12.490 -7.479 1.00 83.69 204 LEU A O 1
ATOM 1548 N N . GLY A 1 205 ? -12.037 -11.973 -5.680 1.00 86.88 205 GLY A N 1
ATOM 1549 C CA . GLY A 1 205 ? -11.940 -13.291 -5.058 1.00 86.88 205 GLY A CA 1
ATOM 1550 C C . GLY A 1 205 ? -10.627 -13.528 -4.310 1.00 86.88 205 GLY A C 1
ATOM 1551 O O . GLY A 1 205 ? -10.324 -14.679 -3.984 1.00 86.88 205 GLY A O 1
ATOM 1552 N N . ALA A 1 206 ? -9.854 -12.475 -4.014 1.00 88.88 206 ALA A N 1
ATOM 1553 C CA . ALA A 1 206 ? -8.645 -12.597 -3.211 1.00 88.88 206 ALA A CA 1
ATOM 1554 C C . ALA A 1 206 ? -8.970 -13.128 -1.803 1.00 88.88 206 ALA A C 1
ATOM 1556 O O . ALA A 1 206 ? -9.995 -12.809 -1.196 1.00 88.88 206 ALA A O 1
ATOM 1557 N N . ARG A 1 207 ? -8.075 -13.970 -1.283 1.00 90.12 207 ARG A N 1
ATOM 1558 C CA . ARG A 1 207 ? -8.152 -14.578 0.057 1.00 90.12 207 ARG A CA 1
ATOM 1559 C C . ARG A 1 207 ? -6.776 -14.530 0.721 1.00 90.12 207 ARG A C 1
ATOM 1561 O O . ARG A 1 207 ? -5.824 -14.025 0.132 1.00 90.12 207 ARG A O 1
ATOM 1568 N N . ALA A 1 208 ? -6.644 -15.128 1.905 1.00 90.38 208 ALA A N 1
ATOM 1569 C CA . ALA A 1 208 ? -5.378 -15.202 2.639 1.00 90.38 208 ALA A CA 1
ATOM 1570 C C . ALA A 1 208 ? -4.193 -15.671 1.771 1.00 90.38 208 ALA A C 1
ATOM 1572 O O . ALA A 1 208 ? -3.136 -15.053 1.812 1.00 90.38 208 ALA A O 1
ATOM 1573 N N . GLY A 1 209 ? -4.388 -16.677 0.906 1.00 92.50 209 GLY A N 1
ATOM 1574 C CA . GLY A 1 209 ? -3.336 -17.159 0.003 1.00 92.50 209 GLY A CA 1
ATOM 1575 C C . GLY A 1 209 ? -2.790 -16.089 -0.950 1.00 92.50 209 GLY A C 1
ATOM 1576 O O . GLY A 1 209 ? -1.584 -16.031 -1.160 1.00 92.50 209 GLY A O 1
ATOM 1577 N N . TYR A 1 210 ? -3.644 -15.194 -1.463 1.00 90.88 210 TYR A N 1
ATOM 1578 C CA . TYR A 1 210 ? -3.200 -14.057 -2.279 1.00 90.88 210 TYR A CA 1
ATOM 1579 C C . TYR A 1 210 ? -2.312 -13.111 -1.463 1.00 90.88 210 TYR A C 1
ATOM 1581 O O . TYR A 1 210 ? -1.225 -12.747 -1.904 1.00 90.88 210 TYR A O 1
ATOM 1589 N N . SER A 1 211 ? -2.735 -12.778 -0.240 1.00 90.50 211 SER A N 1
ATOM 1590 C CA . SER A 1 211 ? -1.963 -11.915 0.660 1.00 90.50 211 SER A CA 1
ATOM 1591 C C . SER A 1 211 ? -0.607 -12.526 1.024 1.00 90.50 211 SER A C 1
ATOM 1593 O O . SER A 1 211 ? 0.406 -11.829 1.003 1.00 90.50 211 SER A O 1
ATOM 1595 N N . THR A 1 212 ? -0.565 -13.826 1.333 1.00 94.12 212 THR A N 1
ATOM 1596 C CA . THR A 1 212 ? 0.676 -14.537 1.668 1.00 94.12 212 THR A CA 1
ATOM 1597 C C . THR A 1 212 ? 1.626 -14.595 0.477 1.00 94.12 212 THR A C 1
ATOM 1599 O O . THR A 1 212 ? 2.808 -14.296 0.630 1.00 94.12 212 THR A O 1
ATOM 1602 N N . LEU A 1 213 ? 1.123 -14.930 -0.716 1.00 95.69 213 LEU A N 1
ATOM 1603 C CA . LEU A 1 213 ? 1.936 -14.965 -1.933 1.00 95.69 213 LEU A CA 1
ATOM 1604 C C . LEU A 1 213 ? 2.488 -13.585 -2.287 1.00 95.69 213 LEU A C 1
ATOM 1606 O O . LEU A 1 213 ? 3.649 -13.491 -2.671 1.00 95.69 213 LEU A O 1
ATOM 1610 N N . ASN A 1 214 ? 1.702 -12.521 -2.106 1.00 93.44 214 ASN A N 1
ATOM 1611 C CA . ASN A 1 214 ? 2.180 -11.155 -2.299 1.00 93.44 214 ASN A CA 1
ATOM 1612 C C . ASN A 1 214 ? 3.315 -10.809 -1.321 1.00 93.44 214 ASN A C 1
ATOM 1614 O O . ASN A 1 214 ? 4.332 -10.256 -1.730 1.00 93.44 214 ASN A O 1
ATOM 1618 N N . GLY A 1 215 ? 3.179 -11.193 -0.046 1.00 94.31 215 GLY A N 1
ATOM 1619 C CA . GLY A 1 215 ? 4.244 -11.042 0.949 1.00 94.31 215 GLY A CA 1
ATOM 1620 C C . GLY A 1 215 ? 5.528 -11.767 0.538 1.00 94.31 215 GLY A C 1
ATOM 1621 O O . GLY A 1 215 ? 6.585 -11.148 0.482 1.00 94.31 215 GLY A O 1
ATOM 1622 N N . ILE A 1 216 ? 5.425 -13.047 0.160 1.00 97.31 216 ILE A N 1
ATOM 1623 C CA . ILE A 1 216 ? 6.563 -13.849 -0.321 1.00 97.31 216 ILE A CA 1
ATOM 1624 C C . ILE A 1 216 ? 7.200 -13.206 -1.556 1.00 97.31 216 ILE A C 1
ATOM 1626 O O . ILE A 1 216 ? 8.420 -13.068 -1.615 1.00 97.31 216 ILE A O 1
ATOM 1630 N N . PHE A 1 217 ? 6.390 -12.789 -2.530 1.00 96.94 217 PHE A N 1
ATOM 1631 C CA . PHE A 1 217 ? 6.870 -12.150 -3.751 1.00 96.94 217 PHE A CA 1
ATOM 1632 C C . PHE A 1 217 ? 7.670 -10.881 -3.443 1.00 96.94 217 PHE A C 1
ATOM 1634 O O . PHE A 1 217 ? 8.801 -10.753 -3.903 1.00 96.94 217 PHE A O 1
ATOM 1641 N N . MET A 1 218 ? 7.136 -9.982 -2.611 1.00 95.50 218 MET A N 1
ATOM 1642 C CA . MET A 1 218 ? 7.834 -8.749 -2.234 1.00 95.50 218 MET A CA 1
ATOM 1643 C C . MET A 1 218 ? 9.105 -9.026 -1.425 1.00 95.50 218 MET A C 1
ATOM 1645 O O . MET A 1 218 ? 10.115 -8.355 -1.632 1.00 95.50 218 MET A O 1
ATOM 1649 N N . THR A 1 219 ? 9.102 -10.044 -0.557 1.00 95.50 219 THR A N 1
ATOM 1650 C CA . THR A 1 219 ? 10.316 -10.493 0.138 1.00 95.50 219 THR A CA 1
ATOM 1651 C C . THR A 1 219 ? 11.379 -10.967 -0.849 1.00 95.50 219 THR A C 1
ATOM 1653 O O . THR A 1 219 ? 12.531 -10.571 -0.720 1.00 95.50 219 THR A O 1
ATOM 1656 N N . LEU A 1 220 ? 11.018 -11.761 -1.860 1.00 97.00 220 LEU A N 1
ATOM 1657 C CA . LEU A 1 220 ? 11.962 -12.195 -2.894 1.00 97.00 220 LEU A CA 1
ATOM 1658 C C . LEU A 1 220 ? 12.476 -11.008 -3.717 1.00 97.00 220 LEU A C 1
ATOM 1660 O O . LEU A 1 220 ? 13.675 -10.905 -3.947 1.00 97.00 220 LEU A O 1
ATOM 1664 N N . VAL A 1 221 ? 11.600 -10.080 -4.111 1.00 96.69 221 VAL A N 1
ATOM 1665 C CA . VAL A 1 221 ? 12.000 -8.862 -4.832 1.00 96.69 221 VAL A CA 1
ATOM 1666 C C . VAL A 1 221 ? 13.020 -8.053 -4.029 1.00 96.69 221 VAL A C 1
ATOM 1668 O O . VAL A 1 221 ? 14.015 -7.609 -4.599 1.00 96.69 221 VAL A O 1
ATOM 1671 N N . ALA A 1 222 ? 12.809 -7.901 -2.720 1.00 94.62 222 ALA A N 1
ATOM 1672 C CA . ALA A 1 222 ? 13.731 -7.193 -1.837 1.00 94.62 222 ALA A CA 1
ATOM 1673 C C . ALA A 1 222 ? 15.052 -7.956 -1.635 1.00 94.62 222 ALA A C 1
ATOM 1675 O O . ALA A 1 222 ? 16.120 -7.383 -1.835 1.00 94.62 222 ALA A O 1
ATOM 1676 N N . LEU A 1 223 ? 14.991 -9.251 -1.300 1.00 96.38 223 LEU A N 1
ATOM 1677 C CA . LEU A 1 223 ? 16.178 -10.081 -1.059 1.00 96.38 223 LEU A CA 1
ATOM 1678 C C . LEU A 1 223 ? 17.052 -10.228 -2.304 1.00 96.38 223 LEU A C 1
ATOM 1680 O O . LEU A 1 223 ? 18.260 -10.373 -2.166 1.00 96.38 223 LEU A O 1
ATOM 1684 N N . PHE A 1 224 ? 16.464 -10.210 -3.501 1.00 97.19 224 PHE A N 1
ATOM 1685 C CA . PHE A 1 224 ? 17.202 -10.371 -4.752 1.00 97.19 224 PHE A CA 1
ATOM 1686 C C . PHE A 1 224 ? 17.525 -9.046 -5.473 1.00 97.19 224 PHE A C 1
ATOM 1688 O O . PHE A 1 224 ? 18.051 -9.067 -6.587 1.00 97.19 224 PHE A O 1
ATOM 1695 N N . GLY A 1 225 ? 17.191 -7.892 -4.878 1.00 95.06 225 GLY A N 1
ATOM 1696 C CA . GLY A 1 225 ? 17.432 -6.575 -5.486 1.00 95.06 225 GLY A CA 1
ATOM 1697 C C . GLY A 1 225 ? 16.664 -6.338 -6.794 1.00 95.06 225 GLY A C 1
ATOM 1698 O O . GLY A 1 225 ? 17.066 -5.529 -7.627 1.00 95.06 225 GLY A O 1
ATOM 1699 N N . LEU A 1 226 ? 15.542 -7.035 -7.006 1.00 96.50 226 LEU A N 1
ATOM 1700 C CA . LEU A 1 226 ? 14.841 -7.063 -8.297 1.00 96.50 226 LEU A CA 1
ATOM 1701 C C . LEU A 1 226 ? 14.042 -5.789 -8.589 1.00 96.50 226 LEU A C 1
ATOM 1703 O O . LEU A 1 226 ? 13.562 -5.620 -9.707 1.00 96.50 226 LEU A O 1
ATOM 1707 N N . LEU A 1 227 ? 13.877 -4.894 -7.612 1.00 94.25 227 LEU A N 1
ATOM 1708 C CA . LEU A 1 227 ? 13.032 -3.709 -7.755 1.00 94.25 227 LEU A CA 1
ATOM 1709 C C . LEU A 1 227 ? 13.495 -2.804 -8.904 1.00 94.25 227 LEU A C 1
ATOM 1711 O O . LEU A 1 227 ? 12.678 -2.429 -9.741 1.00 94.25 227 LEU A O 1
ATOM 1715 N N . ALA A 1 228 ? 14.796 -2.503 -8.974 1.00 93.44 228 ALA A N 1
ATOM 1716 C CA . ALA A 1 228 ? 15.360 -1.664 -10.033 1.00 93.44 228 ALA A CA 1
ATOM 1717 C C . ALA A 1 228 ? 15.153 -2.293 -11.419 1.00 93.44 228 ALA A C 1
ATOM 1719 O O . ALA A 1 228 ? 14.818 -1.600 -12.376 1.00 93.44 228 ALA A O 1
ATOM 1720 N N . PHE A 1 229 ? 15.296 -3.617 -11.510 1.00 95.81 229 PHE A N 1
ATOM 1721 C CA . PHE A 1 229 ? 15.063 -4.360 -12.743 1.00 95.81 229 PHE A CA 1
ATOM 1722 C C . PHE A 1 229 ? 13.591 -4.336 -13.166 1.00 95.81 229 PHE A C 1
ATOM 1724 O O . PHE A 1 229 ? 13.284 -4.049 -14.319 1.00 95.81 229 PHE A O 1
ATOM 1731 N N . ILE A 1 230 ? 12.668 -4.580 -12.231 1.00 95.00 230 ILE A N 1
ATOM 1732 C CA . ILE A 1 230 ? 11.224 -4.535 -12.496 1.00 95.00 230 ILE A CA 1
ATOM 1733 C C . ILE A 1 230 ? 10.802 -3.132 -12.950 1.00 95.00 230 ILE A C 1
ATOM 1735 O O . ILE A 1 230 ? 10.068 -3.019 -13.927 1.00 95.00 230 ILE A O 1
ATOM 1739 N N . GLN A 1 231 ? 11.293 -2.076 -12.293 1.00 93.56 231 GLN A N 1
ATOM 1740 C CA . GLN A 1 231 ? 11.001 -0.684 -12.661 1.00 93.56 231 GLN A CA 1
ATOM 1741 C C . GLN A 1 231 ? 11.573 -0.298 -14.032 1.00 93.56 231 GLN A C 1
ATOM 1743 O O . GLN A 1 231 ? 10.939 0.455 -14.764 1.00 93.56 231 GLN A O 1
ATOM 1748 N N . ALA A 1 232 ? 12.744 -0.824 -14.401 1.00 93.94 232 ALA A N 1
ATOM 1749 C CA . ALA A 1 232 ? 13.327 -0.603 -15.724 1.00 93.94 232 ALA A CA 1
ATOM 1750 C C . ALA A 1 232 ? 12.643 -1.426 -16.832 1.00 93.94 232 ALA A C 1
ATOM 1752 O O . ALA A 1 232 ? 12.803 -1.118 -18.011 1.00 93.94 232 ALA A O 1
ATOM 1753 N N . LEU A 1 233 ? 11.907 -2.484 -16.475 1.00 95.06 233 LEU A N 1
ATOM 1754 C CA . LEU A 1 233 ? 11.217 -3.363 -17.419 1.00 95.06 233 LEU A CA 1
ATOM 1755 C C . LEU A 1 233 ? 9.760 -2.954 -17.653 1.00 95.06 233 LEU A C 1
ATOM 1757 O O . LEU A 1 233 ? 9.290 -2.994 -18.793 1.00 95.06 233 LEU A O 1
ATOM 1761 N N . ILE A 1 234 ? 9.046 -2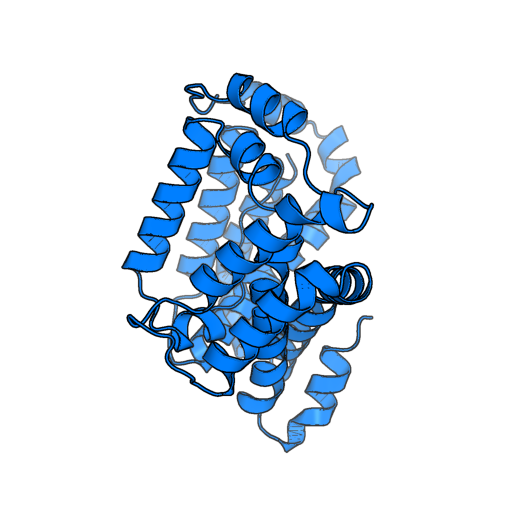.615 -16.578 1.00 94.44 234 ILE A N 1
ATOM 1762 C CA . ILE A 1 234 ? 7.608 -2.347 -16.578 1.00 94.44 234 ILE A CA 1
ATOM 1763 C C . ILE A 1 234 ? 7.390 -0.851 -16.318 1.00 94.44 234 ILE A C 1
ATOM 1765 O O . ILE A 1 234 ? 7.686 -0.383 -15.216 1.00 94.44 234 ILE A O 1
ATOM 1769 N N . PRO A 1 235 ? 6.844 -0.098 -17.290 1.00 91.12 235 PRO A N 1
ATOM 1770 C CA . PRO A 1 235 ? 6.554 1.321 -17.116 1.00 91.12 235 PRO A CA 1
ATOM 1771 C C . PRO A 1 235 ? 5.482 1.525 -16.044 1.00 91.12 235 PRO A C 1
ATOM 1773 O O . PRO A 1 235 ? 4.560 0.713 -15.886 1.00 91.12 235 PRO A O 1
ATOM 1776 N N . VAL A 1 236 ? 5.536 2.664 -15.358 1.00 88.94 236 VAL A N 1
ATOM 1777 C CA . VAL A 1 236 ? 4.511 3.028 -14.372 1.00 88.94 236 VAL A CA 1
ATOM 1778 C C . VAL A 1 236 ? 3.123 3.143 -15.021 1.00 88.94 236 VAL A C 1
ATOM 1780 O O . VAL A 1 236 ? 2.119 2.762 -14.419 1.00 88.94 236 VAL A O 1
ATOM 1783 N N . GLU A 1 237 ? 3.069 3.558 -16.288 1.00 88.00 237 GLU A N 1
ATOM 1784 C CA . GLU A 1 237 ? 1.857 3.688 -17.096 1.00 88.00 237 GLU A CA 1
ATOM 1785 C C . GLU A 1 237 ? 1.122 2.354 -17.293 1.00 88.00 237 GLU A C 1
ATOM 1787 O O . GLU A 1 237 ? -0.101 2.328 -17.408 1.00 88.00 237 GLU A O 1
ATOM 1792 N N . ALA A 1 238 ? 1.831 1.223 -17.293 1.00 88.56 238 ALA A N 1
ATOM 1793 C CA . ALA A 1 238 ? 1.192 -0.088 -17.405 1.00 88.56 238 ALA A CA 1
ATOM 1794 C C . ALA A 1 238 ? 0.491 -0.505 -16.101 1.00 88.56 238 ALA A C 1
ATOM 1796 O O . ALA A 1 238 ? -0.517 -1.218 -16.130 1.00 88.56 238 ALA A O 1
ATOM 1797 N N . GLY A 1 239 ? 1.025 -0.061 -14.959 1.00 84.75 239 GLY A N 1
ATOM 1798 C CA . GLY A 1 239 ? 0.496 -0.362 -13.631 1.00 84.75 239 GLY A CA 1
ATOM 1799 C C . GLY A 1 239 ? -0.589 0.607 -13.169 1.00 84.75 239 GLY A C 1
ATOM 1800 O O . GLY A 1 239 ? -1.474 0.217 -12.417 1.00 84.75 239 GLY A O 1
ATOM 1801 N N . MET A 1 240 ? -0.582 1.855 -13.631 1.00 87.06 240 MET A N 1
ATOM 1802 C CA . MET A 1 240 ? -1.433 2.907 -13.065 1.00 87.06 240 MET A CA 1
ATOM 1803 C C . MET A 1 240 ? -2.941 2.640 -13.174 1.00 87.06 240 MET A C 1
ATOM 1805 O O . MET A 1 240 ? -3.716 3.075 -12.324 1.00 87.06 240 MET A O 1
ATOM 1809 N N . ALA A 1 241 ? -3.362 1.869 -14.177 1.00 86.62 241 ALA A N 1
ATOM 1810 C CA . ALA A 1 241 ? -4.760 1.521 -14.385 1.00 86.62 241 ALA A CA 1
ATOM 1811 C C . ALA A 1 241 ? -5.367 0.766 -13.187 1.00 86.62 241 ALA A C 1
ATOM 1813 O O . ALA A 1 241 ? -6.507 1.042 -12.811 1.00 86.62 241 ALA A O 1
ATOM 1814 N N . ILE A 1 242 ? -4.609 -0.133 -12.538 1.00 86.94 242 ILE A N 1
ATOM 1815 C CA . ILE A 1 242 ? -5.099 -0.834 -11.339 1.00 86.94 242 ILE A CA 1
ATOM 1816 C C . ILE A 1 242 ? -5.243 0.126 -10.158 1.00 86.94 242 ILE A C 1
ATOM 1818 O O . ILE A 1 242 ? -6.181 0.001 -9.377 1.00 86.94 242 ILE A O 1
ATOM 1822 N N . VAL A 1 243 ? -4.346 1.108 -10.050 1.00 88.19 243 VAL A N 1
ATOM 1823 C CA . VAL A 1 243 ? -4.346 2.090 -8.963 1.00 88.19 243 VAL A CA 1
ATOM 1824 C C . VAL A 1 243 ? -5.550 3.022 -9.087 1.00 88.19 243 VAL A C 1
ATOM 1826 O O . VAL A 1 243 ? -6.282 3.207 -8.117 1.00 88.19 243 VAL A O 1
ATOM 1829 N N . LEU A 1 244 ? -5.822 3.513 -10.300 1.00 89.25 244 LEU A N 1
ATOM 1830 C CA . LEU A 1 244 ? -7.027 4.287 -10.607 1.00 89.25 244 LEU A CA 1
ATOM 1831 C C . LEU A 1 244 ? -8.300 3.512 -10.280 1.00 89.25 244 LEU A C 1
ATOM 1833 O O . LEU A 1 244 ? -9.227 4.051 -9.677 1.00 89.25 244 LEU A O 1
ATOM 1837 N N . TRP A 1 245 ? -8.342 2.234 -10.652 1.00 89.69 245 TRP A N 1
ATOM 1838 C CA . TRP A 1 245 ? -9.469 1.371 -10.331 1.00 89.69 245 TRP A CA 1
ATOM 1839 C C . TRP A 1 245 ? -9.680 1.228 -8.820 1.00 89.69 245 TRP A C 1
ATOM 1841 O O . TRP A 1 245 ? -10.814 1.359 -8.364 1.00 89.69 245 TRP A O 1
ATOM 1851 N N . ILE A 1 246 ? -8.613 1.041 -8.036 1.00 89.69 246 ILE A N 1
ATOM 1852 C CA . ILE A 1 246 ? -8.698 0.999 -6.567 1.00 89.69 246 ILE A CA 1
ATOM 1853 C C . ILE A 1 246 ? -9.291 2.304 -6.024 1.00 89.69 246 ILE A C 1
ATOM 1855 O O . ILE A 1 246 ? -10.187 2.256 -5.182 1.00 89.69 246 ILE A O 1
ATOM 1859 N N . GLY A 1 247 ? -8.857 3.461 -6.533 1.00 91.69 247 GLY A N 1
ATOM 1860 C CA . GLY A 1 247 ? -9.422 4.755 -6.152 1.00 91.69 247 GLY A CA 1
ATOM 1861 C C . GLY A 1 247 ? -10.914 4.877 -6.426 1.00 91.69 247 GLY A C 1
ATOM 1862 O O . GLY A 1 247 ? -11.664 5.311 -5.554 1.00 91.69 247 GLY A O 1
ATOM 1863 N N . ILE A 1 248 ? -11.355 4.443 -7.610 1.00 91.56 248 ILE A N 1
ATOM 1864 C CA . ILE A 1 248 ? -12.775 4.446 -7.985 1.00 91.56 248 ILE A CA 1
ATOM 1865 C C . ILE A 1 248 ? -13.574 3.516 -7.068 1.00 91.56 248 ILE A C 1
ATOM 1867 O O . ILE A 1 248 ? -14.634 3.910 -6.596 1.00 91.56 248 ILE A O 1
ATOM 1871 N N . VAL A 1 249 ? -13.066 2.313 -6.781 1.00 92.31 249 VAL A N 1
ATOM 1872 C CA . VAL A 1 249 ? -13.742 1.332 -5.915 1.00 92.31 249 VAL A CA 1
ATOM 1873 C C . VAL A 1 249 ? -13.878 1.837 -4.480 1.00 92.31 249 VAL A C 1
ATOM 1875 O O . VAL A 1 249 ? -14.936 1.695 -3.874 1.00 92.31 249 VAL A O 1
ATOM 1878 N N . ILE A 1 250 ? -12.828 2.435 -3.915 1.00 92.69 250 ILE A N 1
ATOM 1879 C CA . ILE A 1 250 ? -12.892 3.000 -2.559 1.00 92.69 250 ILE A CA 1
ATOM 1880 C C . ILE A 1 250 ? -13.829 4.212 -2.541 1.00 92.69 250 ILE A C 1
ATOM 1882 O O . ILE A 1 250 ? -14.647 4.350 -1.631 1.00 92.69 250 ILE A O 1
ATOM 1886 N N . GLY A 1 251 ? -13.748 5.059 -3.571 1.00 93.31 251 GLY A N 1
ATOM 1887 C CA . GLY A 1 251 ? -14.640 6.197 -3.754 1.00 93.31 251 GLY A CA 1
ATOM 1888 C C . GLY A 1 251 ? -16.108 5.784 -3.814 1.00 93.31 251 GLY A C 1
ATOM 1889 O O . GLY A 1 251 ? -16.926 6.338 -3.084 1.00 93.31 251 GLY A O 1
ATOM 1890 N N . SER A 1 252 ? -16.449 4.781 -4.628 1.00 93.38 252 SER A N 1
ATOM 1891 C CA . SER A 1 252 ? -17.823 4.286 -4.754 1.00 93.38 252 SER A CA 1
ATOM 1892 C C . SER A 1 252 ? -18.306 3.616 -3.469 1.00 93.38 252 SER A C 1
ATOM 1894 O O . SER A 1 252 ? -19.434 3.866 -3.040 1.00 93.38 252 SER A O 1
ATOM 1896 N N . GLN A 1 253 ? -17.443 2.848 -2.792 1.00 94.69 253 GLN A N 1
ATOM 1897 C CA . GLN A 1 253 ? -17.783 2.187 -1.532 1.00 94.69 253 GLN A CA 1
ATOM 1898 C C . GLN A 1 253 ? -18.247 3.188 -0.467 1.00 94.69 253 GLN A C 1
ATOM 1900 O O . GLN A 1 253 ? -19.182 2.892 0.275 1.00 94.69 253 GLN A O 1
ATOM 1905 N N . ALA A 1 254 ? -17.650 4.383 -0.395 1.00 94.75 254 ALA A N 1
ATOM 1906 C CA . ALA A 1 254 ? -18.061 5.395 0.576 1.00 94.75 254 ALA A CA 1
ATOM 1907 C C . ALA A 1 254 ? -19.537 5.812 0.416 1.00 94.75 254 ALA A C 1
ATOM 1909 O O . ALA A 1 254 ? -20.212 6.071 1.414 1.00 94.75 254 ALA A O 1
ATOM 1910 N N . PHE A 1 255 ? -20.066 5.811 -0.811 1.00 95.44 255 PHE A N 1
ATOM 1911 C CA . PHE A 1 255 ? -21.481 6.079 -1.087 1.00 95.44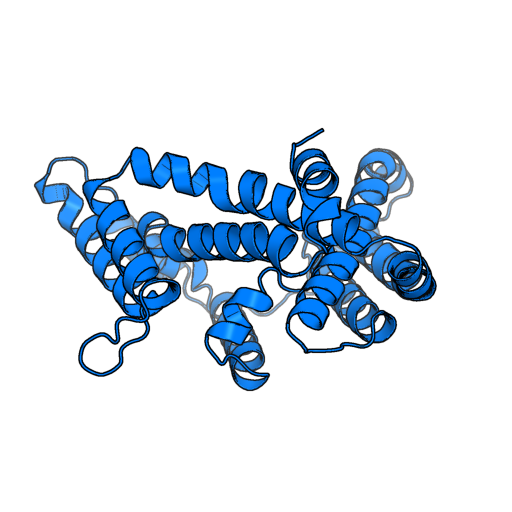 255 PHE A CA 1
ATOM 1912 C C . PHE A 1 255 ? -22.359 4.833 -0.937 1.00 95.44 255 PHE A C 1
ATOM 1914 O O . PHE A 1 255 ? -23.459 4.923 -0.402 1.00 95.44 255 PHE A O 1
ATOM 1921 N N . GLU A 1 256 ? -21.886 3.675 -1.394 1.00 94.50 256 GLU A N 1
ATOM 1922 C CA . GLU A 1 256 ? -22.669 2.432 -1.418 1.00 94.50 256 GLU A CA 1
ATOM 1923 C C . GLU A 1 256 ? -22.827 1.800 -0.029 1.00 94.50 256 GLU A C 1
ATOM 1925 O O . GLU A 1 256 ? -23.883 1.265 0.304 1.00 94.50 256 GLU A O 1
ATOM 1930 N N . ALA A 1 257 ? -21.789 1.879 0.806 1.00 94.62 257 ALA A N 1
ATOM 1931 C CA . ALA A 1 257 ? -21.779 1.296 2.145 1.00 94.62 257 ALA A CA 1
ATOM 1932 C C . ALA A 1 257 ? -22.382 2.218 3.218 1.00 94.62 257 ALA A C 1
ATOM 1934 O O . ALA A 1 257 ? -22.376 1.871 4.406 1.00 94.62 257 ALA A O 1
ATOM 1935 N N . THR A 1 258 ? -22.890 3.393 2.833 1.00 93.94 258 THR A N 1
ATOM 1936 C CA . THR A 1 258 ? -23.499 4.370 3.741 1.00 93.94 258 THR A CA 1
ATOM 1937 C C . THR A 1 258 ? -24.958 4.646 3.356 1.00 93.94 258 THR A C 1
ATOM 1939 O O . THR A 1 258 ? -25.333 4.536 2.191 1.00 93.94 258 THR A O 1
ATOM 1942 N N . PRO A 1 259 ? -25.842 4.989 4.317 1.00 94.56 259 PRO A N 1
ATOM 1943 C CA . PRO A 1 259 ? -27.215 5.359 3.986 1.00 94.56 259 PRO A CA 1
ATOM 1944 C C . PRO A 1 259 ? -27.249 6.559 3.035 1.00 94.56 259 PRO A C 1
ATOM 1946 O O . PRO A 1 259 ? -26.617 7.573 3.320 1.00 94.56 259 PRO A O 1
ATOM 1949 N N . SER A 1 260 ? -28.068 6.508 1.982 1.00 93.75 260 SER A N 1
ATOM 1950 C CA . SER A 1 260 ? -28.099 7.543 0.931 1.00 93.75 260 SER A CA 1
ATOM 1951 C C . SER A 1 260 ? -28.358 8.963 1.455 1.00 93.75 260 SER A C 1
ATOM 1953 O O . SER A 1 260 ? -27.850 9.932 0.902 1.00 93.75 260 SER A O 1
ATOM 1955 N N . ARG A 1 261 ? -29.083 9.108 2.575 1.00 95.50 261 ARG A N 1
ATOM 1956 C CA . ARG A 1 261 ? -29.292 10.403 3.255 1.00 95.50 261 ARG A CA 1
ATOM 1957 C C . ARG A 1 261 ? -28.001 11.055 3.778 1.00 95.50 261 ARG A C 1
ATOM 1959 O O . ARG A 1 261 ? -27.992 12.252 4.028 1.00 95.50 261 ARG A O 1
ATOM 1966 N N . HIS A 1 262 ? -26.931 10.283 3.978 1.00 95.75 262 HIS A N 1
ATOM 1967 C CA . HIS A 1 262 ? -25.620 10.775 4.407 1.00 95.75 262 HIS A CA 1
ATOM 1968 C C . HIS A 1 262 ? -24.710 11.128 3.219 1.00 95.75 262 HIS A C 1
ATOM 1970 O O . HIS A 1 262 ? -23.580 11.548 3.451 1.00 95.75 262 HIS A O 1
ATOM 1976 N N . ALA A 1 263 ? -25.174 11.015 1.967 1.00 95.25 263 ALA A N 1
ATOM 1977 C CA . ALA A 1 263 ? -24.371 11.346 0.788 1.00 95.25 263 ALA A CA 1
ATOM 1978 C C . ALA A 1 263 ? -23.734 12.753 0.841 1.00 95.25 263 ALA A C 1
ATOM 1980 O O . ALA A 1 263 ? -22.551 12.853 0.521 1.00 95.25 263 ALA A O 1
ATOM 1981 N N . PRO A 1 264 ? -24.409 13.823 1.322 1.00 94.81 264 PRO A N 1
ATOM 1982 C CA . PRO A 1 264 ? -23.754 15.122 1.493 1.00 94.81 264 PRO A CA 1
ATOM 1983 C C . PRO A 1 264 ? -22.571 15.085 2.471 1.00 94.81 264 PRO A C 1
ATOM 1985 O O . PRO A 1 264 ? -21.558 15.731 2.229 1.00 94.81 264 PRO A O 1
ATOM 1988 N N . ALA A 1 265 ? -22.670 14.301 3.551 1.00 93.75 265 ALA A N 1
ATOM 1989 C CA . ALA A 1 265 ? -21.577 14.133 4.508 1.00 93.75 265 ALA A CA 1
ATOM 1990 C C . ALA A 1 265 ? -20.402 13.361 3.892 1.00 93.75 265 ALA A C 1
ATOM 1992 O O . ALA A 1 265 ? -19.254 13.706 4.153 1.00 93.75 265 ALA A O 1
ATOM 1993 N N . VAL A 1 266 ? -20.686 12.363 3.045 1.00 95.06 266 VAL A N 1
ATOM 1994 C CA . VAL A 1 266 ? -19.650 11.655 2.281 1.00 95.06 266 VAL A CA 1
ATOM 1995 C C . VAL A 1 266 ? -18.925 12.621 1.349 1.00 95.06 266 VAL A C 1
ATOM 1997 O O . VAL A 1 266 ? -17.705 12.681 1.392 1.00 95.06 266 VAL A O 1
ATOM 2000 N N . VAL A 1 267 ? -19.657 13.436 0.580 1.00 94.00 267 VAL A N 1
ATOM 2001 C CA . VAL A 1 267 ? -19.054 14.450 -0.303 1.00 94.00 267 VAL A CA 1
ATOM 2002 C C . VAL A 1 267 ? -18.161 15.398 0.493 1.00 94.00 267 VAL A C 1
ATOM 2004 O O . VAL A 1 267 ? -16.988 15.526 0.164 1.00 94.00 267 VAL A O 1
ATOM 2007 N N . ILE A 1 268 ? -18.679 16.013 1.562 1.00 92.44 268 ILE A N 1
ATOM 2008 C CA . ILE A 1 268 ? -17.905 16.945 2.397 1.00 92.44 268 ILE A CA 1
ATOM 2009 C C . ILE A 1 268 ? -16.651 16.269 2.960 1.00 92.44 268 ILE A C 1
ATOM 2011 O O . ILE A 1 268 ? -15.582 16.862 2.930 1.00 92.44 268 ILE A O 1
ATOM 2015 N N . GLY A 1 269 ? -16.765 15.032 3.445 1.00 90.75 269 GLY A N 1
ATOM 2016 C CA . GLY A 1 269 ? -15.635 14.304 4.017 1.00 90.75 269 GLY A CA 1
ATOM 2017 C C . GLY A 1 269 ? -14.628 13.763 2.994 1.00 90.75 269 GLY A C 1
ATOM 2018 O O . GLY A 1 269 ? -13.554 13.332 3.403 1.00 90.75 269 GLY A O 1
ATOM 2019 N N . THR A 1 270 ? -14.967 13.741 1.701 1.00 89.81 270 THR A N 1
ATOM 2020 C CA . THR A 1 270 ? -14.059 13.376 0.599 1.00 89.81 270 THR A CA 1
ATOM 2021 C C . THR A 1 270 ? -13.315 14.584 0.043 1.00 89.81 270 THR A C 1
ATOM 2023 O O . THR A 1 270 ? -12.208 14.426 -0.473 1.00 89.81 270 THR A O 1
ATOM 2026 N N . LEU A 1 271 ? -13.897 15.782 0.137 1.00 85.81 271 LEU A N 1
ATOM 2027 C CA . LEU A 1 271 ? -13.215 17.005 -0.267 1.00 85.81 271 LEU A CA 1
ATOM 2028 C C . LEU A 1 271 ? -11.977 17.217 0.624 1.00 85.81 271 LEU A C 1
ATOM 2030 O O . LEU A 1 271 ? -12.102 17.159 1.849 1.00 85.81 271 LEU A O 1
ATOM 2034 N N . PRO A 1 272 ? -10.789 17.442 0.036 1.00 62.47 272 PRO A N 1
ATOM 2035 C CA . PRO A 1 272 ? -9.596 17.738 0.815 1.00 62.47 272 PRO A CA 1
ATOM 2036 C C . PRO A 1 272 ? -9.801 19.041 1.601 1.00 62.47 272 PRO A C 1
ATOM 2038 O O . PRO A 1 272 ? -10.308 20.022 1.053 1.00 62.47 272 PRO A O 1
ATOM 2041 N N . ALA A 1 273 ? -9.420 19.021 2.879 1.00 42.12 273 ALA A N 1
ATOM 2042 C CA . ALA A 1 273 ? -9.311 20.197 3.740 1.00 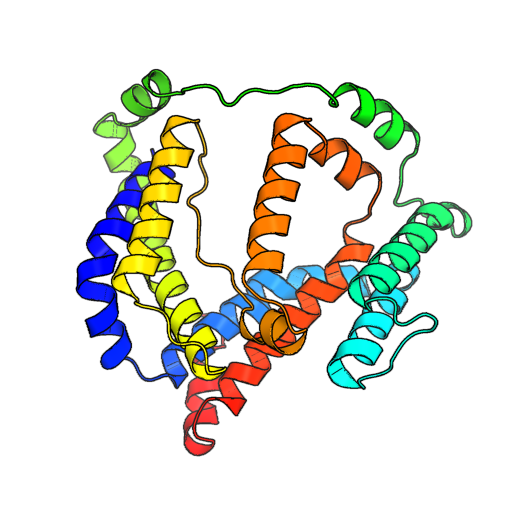42.12 273 ALA A CA 1
ATOM 2043 C C . ALA A 1 273 ? -7.863 20.694 3.778 1.00 42.12 273 ALA A C 1
ATOM 2045 O O . ALA A 1 273 ? -6.954 19.832 3.706 1.00 42.12 273 ALA A O 1
#

Organism: NCBI:txid1049910

Sequence (273 aa):
MASFLSGLIEIFGSFIAEKIRKVTPRAALLSSLAGIAITFISMDFLVRTFQNPLIAFLPFGVILLQYFARVVFPFRLPGGLVSVVLGTILAWCSGIWGNPIMDAALLKGSASQIGFYLPILSIGDLYSALGLTDIWEYLSVIIPMGIFNVIGSLQNIESAEACGDSFNTRDSLLANGVGTIVGSFFGSPFPTTIYIGHPGWKALGARAGYSTLNGIFMTLVALFGLLAFIQALIPVEAGMAIVLWIGIVIGSQAFEATPSRHAPAVVIGTLPA